Protein AF-A0A8H4SCW7-F1 (afdb_monomer)

Secondary structure (DSSP, 8-state):
----PPP-HHHHHTTS-S-EE-TTS-EEPPPTT--HHHHHHT--HHHHHHHTTHHHH----PPPPHHHHHHTT-EEEE-S-GGGTT-EETTEEEEPPPPGGGG-HHHHHHHSSPPGGGGS-TT--SPPHHHHHHHHHHHHHHHHHHH--SHHHHHHHHHTT-S-TTHHHHHHHHHTSTTTGGG-------HHHHHHHHHHHHHHHHHHHHHHHHHHHHTT-TTTTT-HHHHHHHHHHHHHHHHHHHHHHHHHHHHHHHHHHHHHHHHHHHHHHHHHHHHHHHGGGSS--

Foldseek 3Di:
DPDPDQPDQVVVLVLADQWDADPVRDTDRDDQLDCVSLCQQLDCPVVVVCVVVCVVVHFPAQDAAQVVCVVVQEDEAEDSHNNQDQPDDVNYHYHHAQRRLLLDVSSCVRQQDDDPVVVPPPPDPDDDPSPVSNVSSLVSLLSVCNHCVDPVSVVVCVVVNSYDPPCPVSSVVSCPPPLNVLRDDDDDDPPVVVVVVVVVVVVVVVVLVVVVVVLVVVCPDPPQVPDPVSVVVSVVVVVCSVVVVVVVVVVVVVVVVVVVVVSSVVSVVCVVVSVVVSVVVVPVPVPPD

Radius of gyration: 29.33 Å; Cα contacts (8 Å, |Δi|>4): 194; chains: 1; bounding box: 68×44×91 Å

pLDDT: mean 72.19, std 15.82, range [31.97, 95.81]

Mean predicted aligned error: 15.19 Å

Solvent-accessible surface area (backbone atoms only — not comparable to full-atom values): 17158 Å² total; per-residue (Å²): 138,80,86,84,67,80,80,57,64,68,63,56,56,73,44,49,67,84,55,45,69,52,97,84,70,44,81,42,66,73,53,94,90,57,56,64,62,58,50,62,57,64,34,42,72,77,44,60,76,44,53,86,54,44,65,80,81,41,78,98,64,72,55,73,30,48,62,56,38,48,73,70,55,28,47,83,38,82,37,88,47,50,65,40,44,76,44,67,60,94,52,31,31,28,40,45,50,56,59,64,41,81,72,36,70,68,46,42,63,70,64,35,44,71,61,78,72,72,70,70,58,88,81,66,92,66,78,54,68,30,48,54,52,35,51,49,53,52,54,56,52,45,47,49,56,36,27,42,71,49,72,67,20,46,52,52,34,51,76,68,58,35,49,51,92,81,40,65,68,50,50,53,59,55,56,69,38,80,86,52,66,79,66,76,75,87,88,80,81,66,72,66,59,57,65,65,52,50,57,56,54,54,51,53,53,52,52,52,53,52,54,53,53,55,50,61,58,59,72,70,40,80,90,57,71,84,39,70,71,54,50,57,50,51,52,54,49,53,52,45,65,56,51,47,58,52,51,50,52,53,50,51,50,50,52,50,50,50,52,49,51,51,53,47,51,53,48,51,51,46,52,54,51,50,52,46,58,49,51,66,66,59,57,76,63,71,80,80,119

Structure (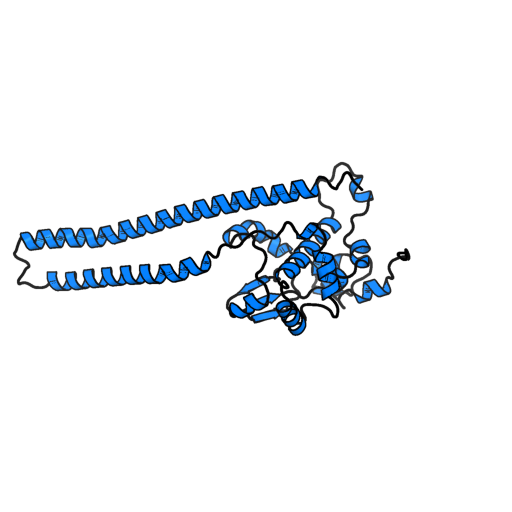mmCIF, N/CA/C/O backbone):
data_AF-A0A8H4SCW7-F1
#
_entry.id   AF-A0A8H4SCW7-F1
#
loop_
_atom_site.group_PDB
_atom_site.id
_atom_site.type_symbol
_atom_site.label_atom_id
_atom_site.label_alt_id
_atom_site.label_comp_id
_atom_site.label_asym_id
_atom_site.label_entity_id
_atom_site.label_seq_id
_atom_site.pdbx_PDB_ins_code
_atom_site.Cartn_x
_atom_site.Cartn_y
_atom_site.Cartn_z
_atom_site.occupancy
_atom_site.B_iso_or_equiv
_atom_site.auth_seq_id
_atom_site.auth_comp_id
_atom_site.auth_asym_id
_atom_site.auth_atom_id
_atom_site.pdbx_PDB_model_num
ATOM 1 N N . MET A 1 1 ? -24.391 17.946 25.329 1.00 31.97 1 MET A N 1
ATOM 2 C CA . MET A 1 1 ? -24.520 16.844 26.305 1.00 31.97 1 MET A CA 1
ATOM 3 C C . MET A 1 1 ? -24.059 15.564 25.634 1.00 31.97 1 MET A C 1
ATOM 5 O O . MET A 1 1 ? -24.761 15.059 24.772 1.00 31.97 1 MET A O 1
ATOM 9 N N . ILE A 1 2 ? -22.834 15.121 25.919 1.00 38.28 2 ILE A N 1
ATOM 10 C CA . ILE A 1 2 ? -22.319 13.833 25.441 1.00 38.28 2 ILE A CA 1
ATOM 11 C C . ILE A 1 2 ? -22.460 12.889 26.625 1.00 38.28 2 ILE A C 1
ATOM 13 O O . ILE A 1 2 ? -21.799 13.087 27.638 1.00 38.28 2 ILE A O 1
ATOM 17 N N . ASP A 1 3 ? -23.375 11.939 26.484 1.00 36.72 3 ASP A N 1
ATOM 18 C CA . ASP A 1 3 ? -23.670 10.891 27.451 1.00 36.72 3 ASP A CA 1
ATOM 19 C C . ASP A 1 3 ? -22.378 10.169 27.877 1.00 36.72 3 ASP A C 1
ATOM 21 O O . ASP A 1 3 ? -21.643 9.613 27.053 1.00 36.72 3 ASP A O 1
ATOM 25 N N . SER A 1 4 ? -22.060 10.274 29.166 1.00 41.25 4 SER A N 1
ATOM 26 C CA . SER A 1 4 ? -20.890 9.701 29.829 1.00 41.25 4 SER A CA 1
ATOM 27 C C . SER A 1 4 ? -21.285 8.452 30.617 1.00 41.25 4 SER A C 1
ATOM 29 O O . SER A 1 4 ? -20.926 8.313 31.784 1.00 41.25 4 SER A O 1
ATOM 31 N N . GLY A 1 5 ? -22.051 7.555 29.997 1.00 46.41 5 GLY A N 1
ATOM 32 C CA . GLY A 1 5 ? -22.206 6.184 30.473 1.00 46.41 5 GLY A CA 1
ATOM 33 C C . GLY A 1 5 ? -20.979 5.328 30.116 1.00 46.41 5 GLY A C 1
ATOM 34 O O . GLY A 1 5 ? -20.301 5.613 29.118 1.00 46.41 5 GLY A O 1
ATOM 35 N N . PRO A 1 6 ? -20.657 4.279 30.899 1.00 54.41 6 PRO A N 1
ATOM 36 C CA . PRO A 1 6 ? -19.666 3.289 30.488 1.00 54.41 6 PRO A CA 1
ATOM 37 C C . PRO A 1 6 ? -20.046 2.735 29.104 1.00 54.41 6 PRO A C 1
ATOM 39 O O . PRO A 1 6 ? -21.235 2.581 28.813 1.00 54.41 6 PRO A O 1
ATOM 42 N N . PRO A 1 7 ? -19.070 2.475 28.215 1.00 58.09 7 PRO A N 1
ATOM 43 C CA . PRO A 1 7 ? -19.371 1.982 26.879 1.00 58.09 7 PRO A CA 1
ATOM 44 C C . PRO A 1 7 ? -20.178 0.687 26.990 1.00 58.09 7 PRO A C 1
ATOM 46 O O 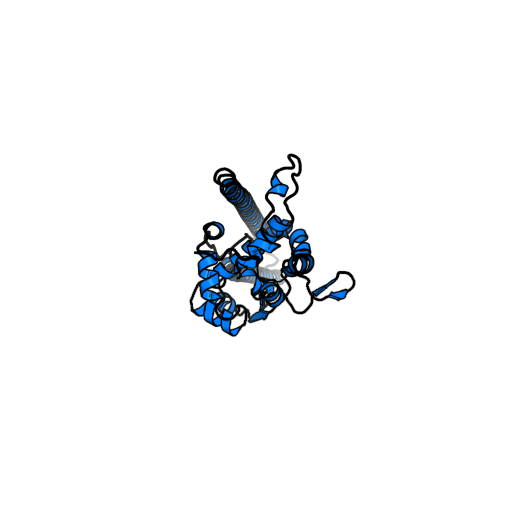. PRO A 1 7 ? -19.756 -0.245 27.670 1.00 58.09 7 PRO A O 1
ATOM 49 N N . ASP A 1 8 ? -21.339 0.632 26.333 1.00 71.88 8 ASP A N 1
ATOM 50 C CA . ASP A 1 8 ? -22.167 -0.571 26.327 1.00 71.88 8 ASP A CA 1
ATOM 51 C C . ASP A 1 8 ? -21.358 -1.742 25.744 1.00 71.88 8 ASP A C 1
ATOM 53 O O . ASP A 1 8 ? -21.075 -1.809 24.541 1.00 71.88 8 ASP A O 1
ATOM 57 N N . ASN A 1 9 ? -20.961 -2.668 26.617 1.00 75.19 9 ASN A N 1
ATOM 58 C CA . ASN A 1 9 ? -20.175 -3.844 26.264 1.00 75.19 9 ASN A CA 1
ATOM 59 C C . ASN A 1 9 ? -20.878 -4.688 25.194 1.00 75.19 9 ASN A C 1
ATOM 61 O O . ASN A 1 9 ? -20.208 -5.311 24.369 1.00 75.19 9 ASN A O 1
ATOM 65 N N . LYS A 1 10 ? -22.217 -4.677 25.151 1.00 78.75 10 LYS A N 1
ATOM 66 C CA . LYS A 1 10 ? -22.999 -5.366 24.119 1.00 78.75 10 LYS A CA 1
ATOM 67 C C . LYS A 1 10 ? -22.780 -4.726 22.748 1.00 78.75 10 LYS A C 1
ATOM 69 O O . LYS A 1 10 ? -22.531 -5.432 21.769 1.00 78.75 10 LYS A O 1
ATOM 74 N N . LYS A 1 11 ? -22.774 -3.390 22.691 1.00 81.06 11 LYS A N 1
ATOM 75 C CA . LYS A 1 11 ? -22.438 -2.631 21.482 1.00 81.06 11 LYS A CA 1
ATOM 76 C C . LYS A 1 11 ? -21.006 -2.909 21.026 1.00 81.06 11 LYS A C 1
ATOM 78 O O . LYS A 1 11 ? -20.808 -3.167 19.844 1.00 81.06 11 LYS A O 1
ATOM 83 N N . LEU A 1 12 ? -20.024 -2.931 21.931 1.00 80.44 12 LEU A N 1
ATOM 84 C CA . LEU A 1 12 ? -18.633 -3.248 21.573 1.00 80.44 12 LEU A CA 1
ATOM 85 C C . LEU A 1 12 ? -18.471 -4.674 21.020 1.00 80.44 12 LEU A C 1
ATOM 87 O O . LEU A 1 12 ? -17.805 -4.841 20.001 1.00 80.44 12 LEU A O 1
ATOM 91 N N . ARG A 1 13 ? -19.126 -5.680 21.620 1.00 80.19 13 ARG A N 1
ATOM 92 C CA . ARG A 1 13 ? -19.113 -7.067 21.108 1.00 80.19 13 ARG A CA 1
ATOM 93 C C . ARG A 1 13 ? -19.679 -7.169 19.697 1.00 80.19 13 ARG A C 1
ATOM 95 O O . ARG A 1 13 ? -19.113 -7.871 18.875 1.00 80.19 13 ARG A O 1
ATOM 102 N N . SER A 1 14 ? -20.748 -6.429 19.397 1.00 84.69 14 SER A N 1
ATOM 103 C CA . SER A 1 14 ? -21.382 -6.451 18.068 1.00 84.69 14 SER A CA 1
ATOM 104 C C . SER A 1 14 ? -20.511 -5.892 16.932 1.00 84.69 14 SER A C 1
ATOM 106 O O . SER A 1 14 ? -20.839 -6.070 15.760 1.00 84.69 14 SER A O 1
ATOM 108 N N . LEU A 1 15 ? -19.432 -5.177 17.268 1.00 85.12 15 LEU A N 1
ATOM 109 C CA . LEU A 1 15 ? -18.509 -4.592 16.295 1.00 85.12 15 LEU A CA 1
ATOM 110 C C . LEU A 1 15 ? -17.330 -5.510 15.965 1.00 85.12 15 LEU A C 1
ATOM 112 O O . LEU A 1 15 ? -16.670 -5.283 14.950 1.00 85.12 15 LEU A O 1
ATOM 116 N N . LEU A 1 16 ? -17.048 -6.486 16.829 1.00 85.38 16 LEU A N 1
ATOM 117 C CA . LEU A 1 16 ? -15.964 -7.444 16.661 1.00 85.38 16 LEU A CA 1
ATOM 118 C C . LEU A 1 16 ? -16.401 -8.578 15.715 1.00 85.38 16 LEU A C 1
ATOM 120 O O . LEU A 1 16 ? -17.601 -8.836 15.579 1.00 85.38 16 LEU A O 1
ATOM 124 N N . PRO A 1 17 ? -15.450 -9.239 15.032 1.00 85.81 17 PRO A N 1
ATOM 125 C CA . PRO A 1 17 ? -15.757 -10.405 14.211 1.00 85.81 17 PRO A CA 1
ATOM 126 C C . PRO A 1 17 ? -16.333 -11.549 15.058 1.00 85.81 17 PRO A C 1
ATOM 128 O O . PRO A 1 17 ? -16.184 -11.578 16.277 1.00 85.81 17 PRO A O 1
ATOM 131 N N . ALA A 1 18 ? -16.976 -12.522 14.408 1.00 86.19 18 ALA A N 1
ATOM 132 C CA . ALA A 1 18 ? -17.576 -13.663 15.105 1.00 86.19 18 ALA A CA 1
ATOM 133 C C . ALA A 1 18 ? -16.534 -14.513 15.859 1.00 86.19 18 ALA A C 1
ATOM 135 O O . ALA A 1 18 ? -16.792 -14.979 16.967 1.00 86.19 18 ALA A O 1
ATOM 136 N N . CYS A 1 19 ? -15.357 -14.705 15.263 1.00 86.25 19 CYS A N 1
ATOM 137 C CA . CYS A 1 19 ? -14.224 -15.403 15.860 1.00 86.25 19 CYS A CA 1
ATOM 138 C C . CYS A 1 19 ? -12.916 -14.948 15.204 1.00 86.25 19 CYS A C 1
ATOM 140 O O . CYS A 1 19 ? -12.923 -14.355 14.123 1.00 86.25 19 CYS A O 1
ATOM 142 N N . TYR A 1 20 ? -11.799 -15.251 15.855 1.00 83.19 20 TYR A N 1
ATOM 143 C CA . TYR A 1 20 ? -10.461 -15.127 15.289 1.00 83.19 20 TYR A CA 1
ATOM 144 C C . TYR A 1 20 ? -9.679 -16.418 15.544 1.00 83.19 20 TYR A C 1
ATOM 146 O O . TYR A 1 20 ? -9.994 -17.172 16.466 1.00 83.19 20 TYR A O 1
ATOM 154 N N . ARG A 1 21 ? -8.676 -16.683 14.702 1.00 83.62 21 ARG A N 1
ATOM 155 C CA . ARG A 1 21 ? -7.755 -17.810 14.899 1.00 83.62 21 ARG A CA 1
ATOM 156 C C . ARG A 1 21 ? -6.646 -17.414 15.863 1.00 83.62 21 ARG A C 1
ATOM 158 O O . ARG A 1 21 ? -6.095 -16.324 15.715 1.00 83.62 21 ARG A O 1
ATOM 165 N N . THR A 1 22 ? -6.275 -18.275 16.799 1.00 83.00 22 THR A N 1
ATOM 166 C CA . THR A 1 22 ? -5.081 -18.094 17.641 1.00 83.00 22 THR A CA 1
ATOM 167 C C . THR A 1 22 ? -3.815 -18.498 16.873 1.00 83.00 22 THR A C 1
ATOM 169 O O . THR A 1 22 ? -3.874 -18.788 15.679 1.00 83.00 22 THR A O 1
ATOM 172 N N . GLU A 1 23 ? -2.650 -18.452 17.519 1.00 79.69 23 GLU A N 1
ATOM 173 C CA . GLU A 1 23 ? -1.393 -18.971 16.947 1.00 79.69 23 GLU A CA 1
ATOM 174 C C . GLU A 1 23 ? -1.334 -20.507 16.945 1.00 79.69 23 GLU A C 1
ATOM 176 O O . GLU A 1 23 ? -0.519 -21.091 16.241 1.00 79.69 23 GLU A O 1
ATOM 181 N N . LEU A 1 24 ? -2.218 -21.156 17.709 1.00 85.12 24 LEU A N 1
ATOM 182 C CA . LEU A 1 24 ? -2.387 -22.611 17.755 1.00 85.12 24 LEU A CA 1
ATOM 183 C C . LEU A 1 24 ? -3.481 -23.095 16.782 1.00 85.12 24 LEU A C 1
ATOM 185 O O . LEU A 1 24 ? -3.916 -24.235 16.870 1.00 85.12 24 LEU A O 1
ATOM 189 N N . ASP A 1 25 ? -3.942 -22.221 15.877 1.00 81.56 25 ASP A N 1
ATOM 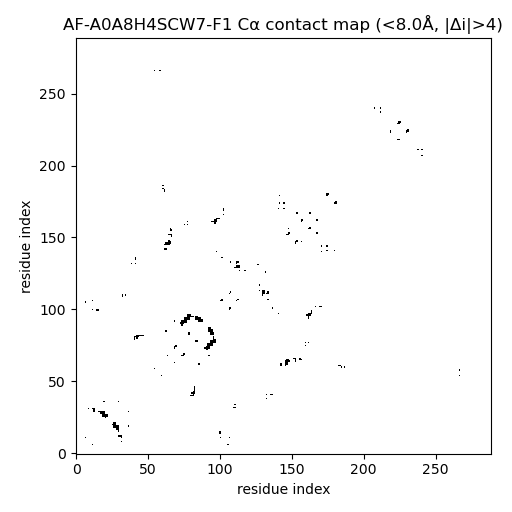190 C CA . ASP A 1 25 ? -5.063 -22.443 14.949 1.00 81.56 25 ASP A CA 1
ATOM 191 C C . ASP A 1 25 ? -6.439 -22.695 15.607 1.00 81.56 25 ASP A C 1
ATOM 193 O O . ASP A 1 25 ? -7.412 -23.021 14.919 1.00 81.56 25 ASP A O 1
ATOM 197 N N . ASP A 1 26 ? -6.579 -22.429 16.910 1.00 85.31 26 ASP A N 1
ATOM 198 C CA . ASP A 1 26 ? -7.868 -22.501 17.606 1.00 85.31 26 ASP A CA 1
ATOM 199 C C . ASP A 1 26 ? -8.789 -21.334 17.223 1.00 85.31 26 ASP A C 1
ATOM 201 O O . ASP A 1 26 ? -8.345 -20.194 17.064 1.00 85.31 26 ASP A O 1
ATOM 205 N N . LEU A 1 27 ? -10.096 -21.591 17.131 1.00 87.31 27 LEU A N 1
ATOM 206 C CA . LEU A 1 27 ? -11.115 -20.563 16.902 1.00 87.31 27 LEU A CA 1
ATOM 207 C C . LEU A 1 27 ? -11.677 -20.063 18.232 1.00 87.31 27 LEU A C 1
ATOM 209 O O . LEU A 1 27 ? -12.360 -20.801 18.940 1.00 87.31 27 LEU A O 1
ATOM 213 N N . VAL A 1 28 ? -11.433 -18.791 18.546 1.00 86.94 28 VAL A N 1
ATOM 214 C CA . VAL A 1 28 ? -11.848 -18.184 19.818 1.00 86.94 28 VAL A CA 1
ATOM 215 C C . VAL A 1 28 ? -12.794 -17.004 19.557 1.00 86.94 28 VAL A C 1
ATOM 217 O O . VAL A 1 28 ? -12.523 -16.177 18.676 1.00 86.94 28 VAL A O 1
ATOM 220 N N . PRO A 1 29 ? -13.929 -16.899 20.280 1.00 86.00 29 PRO A N 1
ATOM 221 C CA . PRO A 1 29 ? -14.781 -15.719 20.215 1.00 86.00 29 PRO A CA 1
ATOM 222 C C . PRO A 1 29 ? -14.100 -14.539 20.926 1.00 86.00 29 PRO A C 1
ATOM 224 O O . PRO A 1 29 ? -13.560 -14.708 22.022 1.00 86.00 29 PRO A O 1
ATOM 227 N N . PRO A 1 30 ? -14.134 -13.326 20.357 1.00 84.38 30 PRO A N 1
ATOM 228 C CA . PRO A 1 30 ? -13.489 -12.185 20.984 1.00 84.38 30 PRO A CA 1
ATOM 229 C C . PRO A 1 30 ? -14.205 -11.776 22.276 1.00 84.38 30 PRO A C 1
ATOM 231 O O . PRO A 1 30 ? -15.433 -11.648 22.329 1.00 84.38 30 PRO A O 1
ATOM 234 N N . SER A 1 31 ? -13.420 -11.529 23.323 1.00 80.56 31 SER A N 1
ATOM 235 C CA . SER A 1 31 ? -13.916 -11.046 24.611 1.00 80.56 31 SER A CA 1
ATOM 236 C C . SER A 1 31 ? -13.693 -9.536 24.756 1.00 80.56 31 SER A C 1
ATOM 238 O O . SER A 1 31 ? -12.778 -8.955 24.175 1.00 80.56 31 SER A O 1
ATOM 240 N N . VAL A 1 32 ? -14.569 -8.857 25.505 1.00 76.62 32 VAL A N 1
ATOM 241 C CA . VAL A 1 32 ? -14.434 -7.407 25.724 1.00 76.62 32 VAL A CA 1
ATOM 242 C C . VAL A 1 32 ? -13.307 -7.163 26.714 1.00 76.62 32 VAL A C 1
ATOM 244 O O . VAL A 1 32 ? -13.367 -7.672 27.828 1.00 76.62 32 VAL A O 1
ATOM 247 N N . GLY A 1 33 ? -12.323 -6.361 26.313 1.00 72.44 33 GLY A N 1
ATOM 248 C CA . GLY A 1 33 ? -11.113 -6.100 27.097 1.00 72.44 33 GLY A CA 1
ATOM 249 C C . GLY A 1 33 ? -9.904 -6.926 26.656 1.00 72.44 33 GLY A C 1
ATOM 250 O O . GLY A 1 33 ? -8.783 -6.573 27.009 1.00 72.44 33 GLY A O 1
ATOM 251 N N . ASP A 1 34 ? -10.104 -7.951 25.825 1.00 81.75 34 ASP A N 1
ATOM 252 C CA . ASP A 1 34 ? -9.011 -8.639 25.148 1.00 81.75 34 ASP A CA 1
ATOM 253 C C . ASP A 1 34 ? -8.658 -7.913 23.843 1.00 81.75 34 ASP A C 1
ATOM 255 O O . ASP A 1 34 ? -9.497 -7.696 22.965 1.00 81.75 34 ASP A O 1
ATOM 259 N N . ILE A 1 35 ? -7.396 -7.503 23.729 1.00 82.25 35 ILE A N 1
ATOM 260 C CA . ILE A 1 35 ? -6.880 -6.771 22.575 1.00 82.25 35 ILE A CA 1
ATOM 261 C C . ILE A 1 35 ? -6.310 -7.702 21.498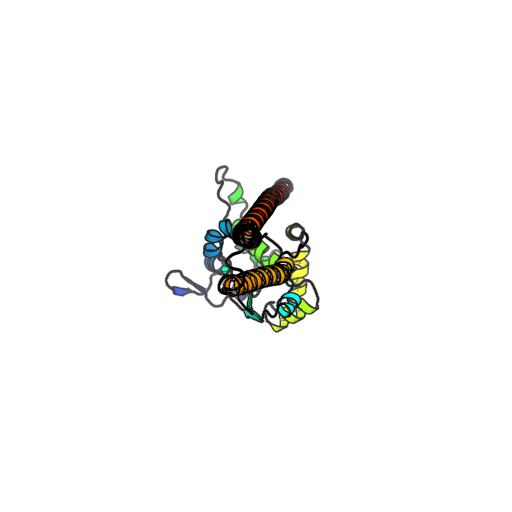 1.00 82.25 35 ILE A C 1
ATOM 263 O O . ILE A 1 35 ? -6.065 -7.237 20.389 1.00 82.25 35 ILE A O 1
ATOM 267 N N . THR A 1 36 ? -6.137 -9.002 21.772 1.00 85.81 36 THR A N 1
ATOM 268 C CA . THR A 1 36 ? -5.484 -9.954 20.852 1.00 85.81 36 THR A CA 1
ATOM 269 C C . THR A 1 36 ? -6.195 -10.048 19.503 1.00 85.81 36 THR A C 1
ATOM 271 O O . THR A 1 36 ? -5.551 -10.012 18.455 1.00 85.81 36 THR A O 1
ATOM 274 N N . CYS A 1 37 ? -7.532 -10.065 19.505 1.00 86.00 37 CYS A N 1
ATOM 275 C CA . CYS A 1 37 ? -8.330 -10.017 18.281 1.00 86.00 37 CYS A CA 1
ATOM 276 C C . CYS A 1 37 ? -8.033 -8.750 17.460 1.00 86.00 37 CYS A C 1
ATOM 278 O O . CYS A 1 37 ? -7.892 -8.823 16.243 1.00 86.00 37 CYS A O 1
ATOM 280 N N . VAL A 1 38 ? -7.909 -7.593 18.118 1.00 87.38 38 VAL A N 1
ATOM 281 C CA . VAL A 1 38 ? -7.629 -6.301 17.469 1.00 87.38 38 VAL A CA 1
ATOM 282 C C . VAL A 1 38 ? -6.187 -6.240 16.964 1.00 87.38 38 VAL A C 1
ATOM 284 O O . VAL A 1 38 ? -5.931 -5.704 15.886 1.00 87.38 38 VAL A O 1
ATOM 287 N N . GLU A 1 39 ? -5.247 -6.800 17.726 1.00 87.25 39 GLU A N 1
ATOM 288 C CA . GLU A 1 39 ? -3.842 -6.920 17.341 1.00 87.25 39 GLU A CA 1
ATOM 289 C C . GLU A 1 39 ? -3.686 -7.748 16.070 1.00 87.25 39 GLU A C 1
ATOM 291 O O . GLU A 1 39 ? -3.009 -7.298 15.144 1.00 87.25 39 GLU A O 1
ATOM 296 N N . LYS A 1 40 ? -4.355 -8.905 16.008 1.00 87.00 40 LYS A N 1
ATOM 297 C CA . LYS A 1 40 ? -4.328 -9.801 14.850 1.00 87.00 40 LYS A CA 1
ATOM 298 C C . LYS A 1 40 ? -5.001 -9.182 13.626 1.00 87.00 40 LYS A C 1
ATOM 300 O O . LYS A 1 40 ? -4.473 -9.256 12.521 1.00 87.00 40 LYS A O 1
ATOM 305 N N . GLU A 1 41 ? -6.131 -8.513 13.828 1.00 88.88 41 GLU A N 1
ATOM 306 C CA . GLU A 1 41 ? -6.904 -7.862 12.765 1.00 88.88 41 GLU A CA 1
ATOM 307 C C . GLU A 1 41 ? -6.150 -6.694 12.107 1.00 88.88 41 GLU A C 1
ATOM 309 O O . GLU A 1 41 ? -6.257 -6.456 10.901 1.00 88.88 41 GLU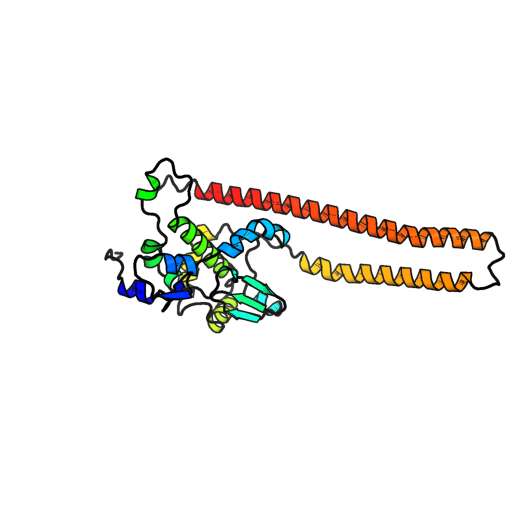 A O 1
ATOM 314 N N . LEU A 1 42 ? -5.355 -5.965 12.894 1.00 87.75 42 LEU A N 1
ATOM 315 C CA . LEU A 1 42 ? -4.487 -4.895 12.408 1.00 87.75 42 LEU A CA 1
ATOM 316 C C . LEU A 1 42 ? -3.056 -5.381 12.150 1.00 87.75 42 LEU A C 1
ATOM 318 O O . LEU A 1 42 ? -2.154 -4.540 12.065 1.00 87.75 42 LEU A O 1
ATOM 322 N N . ASP A 1 43 ? -2.820 -6.696 12.028 1.00 84.75 43 ASP A N 1
ATOM 323 C CA . ASP A 1 43 ? -1.457 -7.209 12.021 1.00 84.75 43 ASP A CA 1
ATOM 324 C C . ASP A 1 43 ? -0.642 -6.881 10.743 1.00 84.75 43 ASP A C 1
ATOM 326 O O . ASP A 1 43 ? -1.140 -6.927 9.625 1.00 84.75 43 ASP A O 1
ATOM 330 N N . LEU A 1 44 ? 0.636 -6.531 10.912 1.00 79.19 44 LEU A N 1
ATOM 331 C CA . LEU A 1 44 ? 1.589 -6.050 9.907 1.00 79.19 44 LEU A CA 1
ATOM 332 C C . LEU A 1 44 ? 2.970 -6.689 10.094 1.00 79.19 44 LEU A C 1
ATOM 334 O O . LEU A 1 44 ? 3.914 -6.223 9.460 1.00 79.19 44 LEU A O 1
ATOM 338 N N . GLN A 1 45 ? 3.132 -7.718 10.937 1.00 74.25 45 GLN A N 1
ATOM 339 C CA . GLN A 1 45 ? 4.455 -8.291 11.228 1.00 74.25 45 GLN A CA 1
ATOM 340 C C . GLN A 1 45 ? 5.225 -8.646 9.950 1.00 74.25 45 GLN A C 1
ATOM 342 O O . GLN A 1 45 ? 6.375 -8.249 9.765 1.00 74.25 45 GLN A O 1
ATOM 347 N N . ARG A 1 46 ? 4.561 -9.301 8.992 1.00 69.81 46 ARG A N 1
ATOM 348 C CA . ARG A 1 46 ? 5.173 -9.649 7.699 1.00 69.81 46 ARG A CA 1
ATOM 349 C C . ARG A 1 46 ? 5.599 -8.422 6.899 1.00 69.81 46 ARG A C 1
ATOM 351 O O . ARG A 1 46 ? 6.675 -8.421 6.307 1.00 69.81 46 ARG A O 1
ATOM 358 N N . LEU A 1 47 ? 4.784 -7.367 6.909 1.00 68.69 47 LEU A N 1
ATOM 359 C CA . LEU A 1 47 ? 5.097 -6.128 6.205 1.00 68.69 47 LEU A CA 1
ATOM 360 C C . LEU A 1 47 ? 6.246 -5.375 6.881 1.00 68.69 47 LEU A C 1
ATOM 362 O O . LEU A 1 47 ? 7.080 -4.816 6.178 1.00 68.69 47 LEU A O 1
ATOM 366 N N . SER A 1 48 ? 6.344 -5.384 8.215 1.00 68.69 48 SER A N 1
ATOM 367 C CA . SER A 1 48 ? 7.402 -4.659 8.928 1.00 68.69 48 SER A CA 1
ATOM 368 C C . SER A 1 48 ? 8.803 -5.180 8.612 1.00 68.69 48 SER A C 1
ATOM 370 O O . SER A 1 48 ? 9.728 -4.380 8.536 1.00 68.69 48 SER A O 1
ATOM 372 N N . HIS A 1 49 ? 8.957 -6.481 8.341 1.00 70.94 49 HIS A N 1
ATOM 373 C CA . HIS A 1 49 ? 10.247 -7.056 7.936 1.00 70.94 49 HIS A CA 1
ATOM 374 C C . HIS A 1 49 ? 10.703 -6.589 6.546 1.00 70.94 49 HIS A C 1
ATOM 376 O O . HIS A 1 49 ? 11.899 -6.500 6.280 1.00 70.94 49 HIS A O 1
ATOM 382 N N . ILE A 1 50 ? 9.754 -6.280 5.658 1.00 68.38 50 ILE A N 1
ATOM 383 C CA . ILE A 1 50 ? 10.027 -5.864 4.274 1.00 68.38 50 ILE A CA 1
ATOM 384 C C . ILE A 1 50 ? 9.968 -4.334 4.142 1.00 68.38 50 ILE A C 1
ATOM 386 O O . ILE A 1 50 ? 10.467 -3.771 3.173 1.00 68.38 50 ILE A O 1
ATOM 390 N N . PHE A 1 51 ? 9.400 -3.628 5.122 1.00 66.19 51 PHE A N 1
ATOM 391 C CA . PHE A 1 51 ? 9.190 -2.182 5.070 1.00 66.19 51 PHE A CA 1
ATOM 392 C C . PHE A 1 51 ? 10.487 -1.398 4.822 1.00 66.19 51 PHE A C 1
ATOM 394 O O . PHE A 1 51 ? 10.491 -0.430 4.060 1.00 66.19 51 PHE A O 1
ATOM 401 N N . ASP A 1 52 ? 11.606 -1.858 5.384 1.00 62.94 52 ASP A N 1
ATOM 402 C CA . ASP A 1 52 ? 12.919 -1.247 5.160 1.00 62.94 52 ASP A CA 1
ATOM 403 C C . ASP A 1 52 ? 13.526 -1.534 3.785 1.00 62.94 52 ASP A C 1
ATOM 405 O O . ASP A 1 52 ? 14.474 -0.857 3.400 1.00 62.94 52 ASP A O 1
ATOM 409 N N . TRP A 1 53 ? 12.947 -2.457 3.019 1.00 63.03 53 TRP A N 1
ATOM 410 C CA . TRP A 1 53 ? 13.290 -2.753 1.626 1.00 63.03 53 TRP A CA 1
ATOM 411 C C . TRP A 1 53 ? 12.295 -2.147 0.632 1.00 63.03 53 TRP A C 1
ATOM 413 O O . TRP A 1 53 ? 12.608 -2.005 -0.547 1.00 63.03 53 TRP A O 1
ATOM 423 N N . LEU A 1 54 ? 11.111 -1.724 1.091 1.00 63.16 54 LEU A N 1
ATOM 424 C CA . LEU A 1 54 ? 10.046 -1.199 0.228 1.00 63.16 54 LEU A CA 1
ATOM 425 C C . LEU A 1 54 ? 10.451 0.065 -0.544 1.00 63.16 54 LEU A C 1
ATOM 427 O O . LEU A 1 54 ? 9.880 0.343 -1.594 1.00 63.16 54 LEU A O 1
ATOM 431 N N . TRP A 1 55 ? 11.448 0.815 -0.064 1.00 60.78 55 TRP A N 1
ATOM 432 C CA . TRP A 1 55 ? 11.976 1.977 -0.788 1.00 60.78 55 TRP A CA 1
ATOM 433 C C . TRP A 1 55 ? 12.612 1.600 -2.133 1.00 60.78 55 TRP A C 1
ATOM 435 O O . TRP A 1 55 ? 12.644 2.441 -3.028 1.00 60.78 55 TRP A O 1
ATOM 445 N N . VAL A 1 56 ? 13.076 0.352 -2.291 1.00 59.78 56 VAL A N 1
ATOM 446 C CA . VAL A 1 56 ? 13.578 -0.182 -3.568 1.00 59.78 56 VAL A CA 1
ATOM 447 C C . VAL A 1 56 ? 12.428 -0.353 -4.562 1.00 59.78 56 VAL A C 1
ATOM 449 O O . VAL A 1 56 ? 12.595 -0.118 -5.754 1.00 59.78 56 VAL A O 1
ATOM 452 N N . ALA A 1 57 ? 11.238 -0.712 -4.072 1.00 58.03 57 ALA A N 1
ATOM 453 C CA . ALA A 1 57 ? 10.046 -0.905 -4.894 1.00 58.03 57 ALA A CA 1
ATOM 454 C C . ALA A 1 57 ? 9.372 0.418 -5.309 1.00 58.03 57 ALA A C 1
ATOM 456 O O . ALA A 1 57 ? 8.545 0.426 -6.221 1.00 58.03 57 ALA A O 1
ATOM 457 N N . GLY A 1 58 ? 9.712 1.540 -4.664 1.00 57.41 58 GLY A N 1
ATOM 458 C CA . GLY A 1 58 ? 9.246 2.862 -5.066 1.00 57.41 58 GLY A CA 1
ATOM 459 C C . GLY A 1 58 ? 9.168 3.878 -3.930 1.00 57.41 58 GLY A C 1
ATOM 460 O O . GLY A 1 58 ? 9.401 3.594 -2.755 1.00 57.41 58 GLY A O 1
ATOM 461 N N . ARG A 1 59 ? 8.810 5.114 -4.293 1.00 58.06 59 ARG A N 1
ATOM 462 C CA . ARG A 1 59 ? 8.585 6.188 -3.319 1.00 58.06 59 ARG A CA 1
ATOM 463 C C . ARG A 1 59 ? 7.274 5.948 -2.559 1.00 58.06 59 ARG A C 1
ATOM 465 O O . ARG A 1 59 ? 6.292 5.540 -3.179 1.00 58.06 59 ARG A O 1
ATOM 472 N N . PRO A 1 60 ? 7.209 6.263 -1.252 1.00 59.97 60 PRO A N 1
ATOM 473 C CA . PRO A 1 60 ? 5.970 6.185 -0.486 1.00 59.97 60 PRO A CA 1
ATOM 474 C C . PRO A 1 60 ? 4.999 7.268 -0.972 1.00 59.97 60 PRO A C 1
ATOM 476 O O . PRO A 1 60 ? 5.077 8.426 -0.561 1.00 59.97 60 PRO A O 1
ATOM 479 N N . MET A 1 61 ? 4.112 6.883 -1.884 1.00 65.19 61 MET A N 1
ATOM 480 C CA . MET A 1 61 ? 3.051 7.720 -2.434 1.00 65.19 61 MET A CA 1
ATOM 481 C C . MET A 1 61 ? 1.698 7.275 -1.871 1.00 65.19 61 MET A C 1
ATOM 483 O O . MET A 1 61 ? 1.513 6.082 -1.611 1.00 65.19 61 MET A O 1
ATOM 487 N N . PRO A 1 62 ? 0.743 8.201 -1.672 1.00 74.06 62 PRO A N 1
ATOM 488 C CA . PRO A 1 62 ? -0.628 7.805 -1.384 1.00 74.06 62 PRO A CA 1
ATOM 489 C C . PRO A 1 62 ? -1.160 6.913 -2.521 1.00 74.06 62 PRO A C 1
ATOM 491 O O . PRO A 1 62 ? -0.778 7.105 -3.681 1.00 74.06 62 PRO A O 1
ATOM 494 N N . PRO A 1 63 ? -2.018 5.925 -2.217 1.00 83.00 63 PRO A N 1
ATOM 495 C CA . PRO A 1 63 ? -2.560 5.040 -3.238 1.00 83.00 63 PRO A CA 1
ATOM 496 C C . PRO A 1 63 ? -3.395 5.823 -4.257 1.00 83.00 63 PRO A C 1
ATOM 498 O O . PRO A 1 63 ? -4.017 6.833 -3.927 1.00 83.00 63 PRO A O 1
ATOM 501 N N . ARG A 1 64 ? -3.407 5.346 -5.507 1.00 86.25 64 ARG A N 1
ATOM 502 C CA . ARG A 1 64 ? -4.251 5.928 -6.561 1.00 86.25 64 ARG A CA 1
ATOM 503 C C . ARG A 1 64 ? -5.733 5.647 -6.262 1.00 86.25 64 ARG A C 1
ATOM 505 O O . ARG A 1 64 ? -6.009 4.527 -5.819 1.00 86.25 64 ARG A O 1
ATOM 512 N N . PRO A 1 65 ? -6.651 6.590 -6.552 1.00 92.25 65 PRO A N 1
ATOM 513 C CA . PRO A 1 65 ? -8.091 6.414 -6.351 1.00 92.25 65 PRO A CA 1
ATOM 514 C C . PRO A 1 65 ? -8.667 5.174 -7.047 1.00 92.25 65 PRO A C 1
ATOM 516 O O . PRO A 1 65 ? -8.095 4.687 -8.024 1.00 92.25 65 PRO A O 1
ATOM 519 N N . LEU A 1 66 ? -9.809 4.675 -6.568 1.00 93.38 66 LEU A N 1
ATOM 520 C CA . LEU A 1 66 ? -10.404 3.410 -7.021 1.00 93.38 66 LEU A CA 1
ATOM 521 C C . LEU A 1 66 ? -10.762 3.396 -8.510 1.00 93.38 66 LEU A C 1
ATOM 523 O O . LEU A 1 66 ? -10.408 2.446 -9.205 1.00 93.38 66 LEU A O 1
ATOM 527 N N . HIS A 1 67 ? -11.393 4.449 -9.024 1.00 93.25 67 HIS A N 1
ATOM 528 C CA . HIS A 1 67 ? -11.719 4.573 -10.444 1.00 93.25 67 HIS A CA 1
ATOM 529 C C . HIS A 1 67 ? -10.456 4.482 -11.308 1.00 93.25 67 HIS A C 1
ATOM 531 O O . HIS A 1 67 ? -10.457 3.847 -12.359 1.00 93.25 67 HIS A O 1
ATOM 537 N N . TYR A 1 68 ? -9.346 5.054 -10.835 1.00 91.00 68 TYR A N 1
ATOM 538 C CA . TYR A 1 68 ? -8.076 5.002 -11.542 1.00 91.00 68 TYR A CA 1
ATOM 539 C C . TYR A 1 68 ? -7.462 3.597 -11.504 1.00 91.00 68 TYR A C 1
ATOM 541 O O . TYR A 1 68 ? -6.840 3.178 -12.476 1.00 91.00 68 TYR A O 1
ATOM 549 N N . GLN A 1 69 ? -7.646 2.826 -10.425 1.00 91.00 69 GLN A N 1
ATOM 550 C CA . GLN A 1 69 ? -7.227 1.416 -10.408 1.00 91.00 69 GLN A CA 1
ATOM 551 C C . GLN A 1 69 ? -7.956 0.609 -11.493 1.00 91.00 69 GLN A C 1
ATOM 553 O O . GLN A 1 69 ? -7.318 -0.186 -12.180 1.00 91.00 69 GLN A O 1
ATOM 558 N N . LEU A 1 70 ? -9.251 0.870 -11.705 1.00 90.12 70 LEU A N 1
ATOM 559 C CA . LEU A 1 70 ? -10.026 0.238 -12.777 1.00 90.12 70 LEU A CA 1
ATOM 560 C C . LEU A 1 70 ? -9.527 0.664 -14.168 1.00 90.12 70 LEU A C 1
ATOM 562 O O . LEU A 1 70 ? -9.384 -0.185 -15.041 1.00 90.12 70 LEU A O 1
ATOM 566 N N . LEU A 1 71 ? -9.170 1.943 -14.359 1.00 91.88 71 LEU A N 1
ATOM 567 C CA . LEU A 1 71 ? -8.542 2.429 -15.601 1.00 91.88 71 LEU A CA 1
ATOM 568 C C . LEU A 1 71 ? -7.191 1.756 -15.892 1.00 91.88 71 LEU A C 1
ATOM 570 O O . LEU A 1 71 ? -6.844 1.546 -17.049 1.00 91.88 71 LEU A O 1
ATOM 574 N N . LEU A 1 72 ? -6.437 1.377 -14.854 1.00 87.38 72 LEU A N 1
ATOM 575 C CA . LEU A 1 72 ? -5.210 0.577 -14.980 1.00 87.38 72 LEU A CA 1
ATOM 576 C C . LEU A 1 72 ? -5.478 -0.914 -15.243 1.00 87.38 72 LEU A C 1
ATOM 578 O O . LEU A 1 72 ? -4.552 -1.720 -15.135 1.00 87.38 72 LEU A O 1
ATOM 582 N N . ASN A 1 73 ? -6.725 -1.286 -15.539 1.00 90.19 73 ASN A N 1
ATOM 583 C CA . ASN A 1 73 ? -7.172 -2.660 -15.721 1.00 90.19 73 ASN A CA 1
ATOM 584 C C . ASN A 1 73 ? -6.859 -3.550 -14.503 1.00 90.19 73 ASN A C 1
ATOM 586 O O . ASN A 1 73 ? -6.419 -4.691 -14.645 1.00 90.19 73 ASN A O 1
ATOM 590 N N . ARG A 1 74 ? -7.015 -3.002 -13.287 1.00 91.50 74 ARG A N 1
ATOM 591 C CA . ARG A 1 74 ? -6.865 -3.753 -12.033 1.00 91.50 74 ARG A CA 1
ATOM 592 C C . ARG A 1 74 ? -8.226 -4.033 -11.425 1.00 91.50 74 ARG A C 1
ATOM 594 O O . ARG A 1 74 ? -8.913 -3.121 -10.973 1.00 91.50 74 ARG A O 1
ATOM 601 N N . GLU A 1 75 ? -8.569 -5.306 -11.340 1.00 93.62 75 GLU A N 1
ATOM 602 C CA . GLU A 1 75 ? -9.742 -5.767 -10.617 1.00 93.62 75 GLU A CA 1
ATOM 603 C C . GLU A 1 75 ? -9.530 -5.670 -9.098 1.00 93.62 75 GLU A C 1
ATOM 605 O O . GLU A 1 75 ? -8.452 -5.963 -8.575 1.00 93.62 75 GLU A O 1
ATOM 610 N N . ILE A 1 76 ? -10.566 -5.249 -8.376 1.00 95.12 76 ILE A N 1
ATOM 611 C CA . ILE A 1 76 ? -10.535 -5.104 -6.920 1.00 95.12 76 ILE A CA 1
ATOM 612 C C . ILE A 1 76 ? -10.940 -6.428 -6.264 1.00 95.12 76 ILE A C 1
ATOM 614 O O . ILE A 1 76 ? -12.088 -6.850 -6.389 1.00 95.12 76 ILE A O 1
ATOM 618 N N . PHE A 1 77 ? -10.019 -7.028 -5.510 1.00 94.81 77 PHE A N 1
ATOM 619 C CA . PHE A 1 77 ? -10.240 -8.236 -4.714 1.00 94.81 77 PHE A CA 1
ATOM 620 C C . PHE A 1 77 ? -10.271 -7.919 -3.220 1.00 94.81 77 PHE A C 1
ATOM 622 O O . PHE A 1 77 ? -9.389 -7.238 -2.696 1.00 94.81 77 PHE A O 1
ATOM 629 N N . VAL A 1 78 ? -11.264 -8.460 -2.519 1.00 95.06 78 VAL A N 1
ATOM 630 C CA . VAL A 1 78 ? -11.403 -8.312 -1.066 1.00 95.06 78 VAL A CA 1
ATOM 631 C C . VAL A 1 78 ? -10.437 -9.256 -0.341 1.00 95.06 78 VAL A C 1
ATOM 633 O O . VAL A 1 78 ? -10.318 -10.427 -0.695 1.00 95.06 78 VAL A O 1
ATOM 636 N N . THR A 1 79 ? -9.744 -8.755 0.683 1.00 92.75 79 THR A N 1
ATOM 637 C CA . THR A 1 79 ? -8.884 -9.555 1.576 1.00 92.75 79 THR A CA 1
ATOM 638 C C . THR A 1 79 ? -9.123 -9.166 3.027 1.00 92.75 79 THR A C 1
ATOM 640 O O . THR A 1 79 ? -9.249 -7.992 3.322 1.00 92.75 79 THR A O 1
ATOM 643 N N . GLU A 1 80 ? -9.137 -10.102 3.971 1.00 90.94 80 GLU A N 1
ATOM 644 C CA . GLU A 1 80 ? -9.200 -9.735 5.396 1.00 90.94 80 GLU A CA 1
ATOM 645 C C . GLU A 1 80 ? -7.819 -9.508 6.017 1.00 90.94 80 GLU A C 1
ATOM 647 O O . GLU A 1 80 ? -7.701 -9.090 7.167 1.00 90.94 80 GLU A O 1
ATOM 652 N N . ARG A 1 81 ? -6.741 -9.728 5.263 1.00 89.19 81 ARG A N 1
ATOM 653 C CA . ARG A 1 81 ? -5.388 -9.549 5.783 1.00 89.19 81 ARG A CA 1
ATOM 654 C C . ARG A 1 81 ? -4.902 -8.116 5.615 1.00 89.19 81 ARG A C 1
ATOM 656 O O . ARG A 1 81 ? -4.919 -7.572 4.510 1.00 89.19 81 ARG A O 1
ATOM 663 N N . MET A 1 82 ? -4.401 -7.518 6.695 1.00 88.25 82 MET A N 1
ATOM 664 C CA . MET A 1 82 ? -3.916 -6.136 6.662 1.00 88.25 82 MET A CA 1
ATOM 665 C C . MET A 1 82 ? -2.590 -5.994 5.895 1.00 88.25 82 MET A C 1
ATOM 667 O O . MET A 1 82 ? -2.408 -5.017 5.175 1.00 88.25 82 MET A O 1
ATOM 671 N N . ASP A 1 83 ? -1.721 -7.010 5.927 1.00 85.56 83 ASP A N 1
ATOM 672 C CA . ASP A 1 83 ? -0.475 -7.058 5.142 1.00 85.56 83 ASP A CA 1
ATOM 673 C C . ASP A 1 83 ? -0.690 -7.164 3.618 1.00 85.56 83 ASP A C 1
ATOM 675 O O . ASP A 1 83 ? 0.240 -6.918 2.853 1.00 85.56 83 ASP A O 1
ATOM 679 N N . MET A 1 84 ? -1.907 -7.494 3.170 1.00 87.75 84 MET A N 1
ATOM 680 C CA . MET A 1 84 ? -2.281 -7.533 1.751 1.00 87.75 84 MET A CA 1
ATOM 681 C C . MET A 1 84 ? -3.017 -6.279 1.272 1.00 87.75 84 MET A C 1
ATOM 683 O O . MET A 1 84 ? -3.245 -6.133 0.072 1.00 87.75 84 MET A O 1
ATOM 687 N N . HIS A 1 85 ? -3.401 -5.371 2.170 1.00 91.06 85 HIS A N 1
ATOM 688 C CA . HIS A 1 85 ? -4.090 -4.146 1.781 1.00 91.06 85 HIS A CA 1
ATOM 689 C C . HIS A 1 85 ? -3.177 -3.285 0.889 1.00 91.06 85 HIS A C 1
ATOM 691 O O . HIS A 1 85 ? -2.065 -2.945 1.283 1.00 91.06 85 HIS A O 1
ATOM 697 N N . LEU A 1 86 ? -3.664 -2.924 -0.303 1.00 89.75 86 LEU A N 1
ATOM 698 C CA . LEU A 1 86 ? -2.930 -2.233 -1.374 1.00 89.75 86 LEU A CA 1
ATOM 699 C C . LEU A 1 86 ? -1.839 -3.057 -2.059 1.00 89.75 86 LEU A C 1
ATOM 701 O O . LEU A 1 86 ? -1.105 -2.495 -2.864 1.00 89.75 86 LEU A O 1
ATOM 705 N N . VAL A 1 87 ? -1.720 -4.360 -1.815 1.00 87.00 87 VAL A N 1
ATOM 706 C CA . VAL A 1 87 ? -0.832 -5.194 -2.633 1.00 87.00 87 VAL A CA 1
ATOM 707 C C . VAL A 1 87 ? -1.488 -5.392 -3.998 1.00 87.00 87 VAL A C 1
ATOM 709 O O . VAL A 1 87 ? -2.656 -5.770 -4.087 1.00 87.00 87 VAL A O 1
ATOM 712 N N . TRP A 1 88 ? -0.757 -5.128 -5.080 1.00 85.12 88 TRP A N 1
ATOM 713 C CA . TRP A 1 88 ? -1.229 -5.357 -6.446 1.00 85.12 88 TRP A CA 1
ATOM 714 C C . TRP A 1 88 ? -0.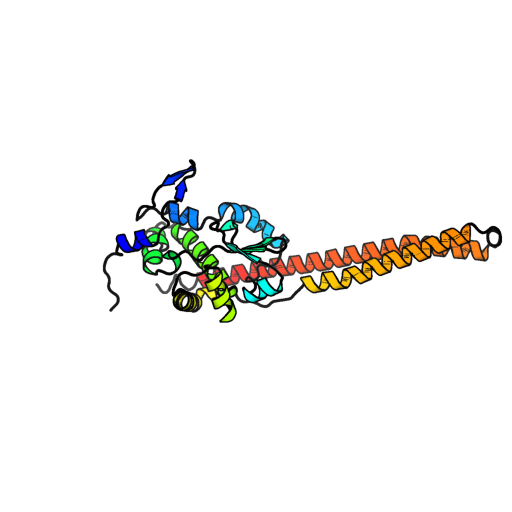348 -6.377 -7.162 1.00 85.12 88 TRP A C 1
ATOM 716 O O . TRP A 1 88 ? 0.853 -6.475 -6.925 1.00 85.12 88 TRP A O 1
ATOM 726 N N . THR A 1 89 ? -0.964 -7.126 -8.069 1.00 82.44 89 THR A N 1
ATOM 727 C CA . THR A 1 89 ? -0.278 -8.007 -9.023 1.00 82.44 89 THR A CA 1
ATOM 728 C C . THR A 1 89 ? -0.777 -7.678 -10.432 1.00 82.44 89 THR A C 1
ATOM 730 O O . THR A 1 89 ? -1.455 -6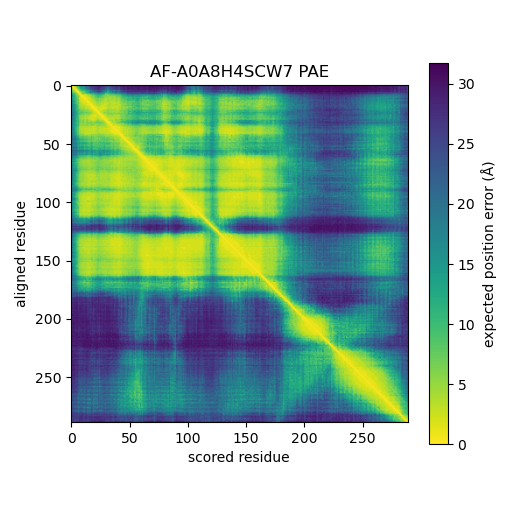.666 -10.634 1.00 82.44 89 THR A O 1
ATOM 733 N N . THR A 1 90 ? -0.432 -8.486 -11.431 1.00 82.44 90 THR A N 1
ATOM 734 C CA . THR A 1 90 ? -0.943 -8.320 -12.794 1.00 82.44 90 THR A CA 1
ATOM 735 C C . THR A 1 90 ? -2.469 -8.430 -12.807 1.00 82.44 90 THR A C 1
ATOM 737 O O . THR A 1 90 ? -3.035 -9.457 -12.446 1.00 82.44 90 THR A O 1
ATOM 740 N N . GLY A 1 91 ? -3.140 -7.335 -13.173 1.00 84.94 91 GLY A N 1
ATOM 741 C CA . GLY A 1 91 ? -4.594 -7.291 -13.348 1.00 84.94 91 GLY A CA 1
ATOM 742 C C . GLY A 1 91 ? -5.438 -7.253 -12.071 1.00 84.94 91 GLY A C 1
ATOM 743 O O . GLY A 1 91 ? -6.657 -7.221 -12.174 1.00 84.94 91 GLY A O 1
ATOM 744 N N . ARG A 1 92 ? -4.851 -7.223 -10.866 1.00 90.06 92 ARG A N 1
ATOM 745 C CA . ARG A 1 92 ? -5.630 -7.216 -9.612 1.00 90.06 92 ARG A CA 1
ATOM 746 C C . ARG A 1 92 ? -4.972 -6.446 -8.476 1.00 90.06 92 ARG A C 1
ATOM 748 O O . ARG A 1 92 ? -3.745 -6.416 -8.360 1.00 90.06 92 ARG A O 1
ATOM 755 N N . ILE A 1 93 ? -5.799 -5.873 -7.611 1.00 92.38 93 ILE A N 1
ATOM 756 C CA . ILE A 1 93 ? -5.414 -5.193 -6.374 1.00 92.38 93 ILE A CA 1
ATOM 757 C C . IL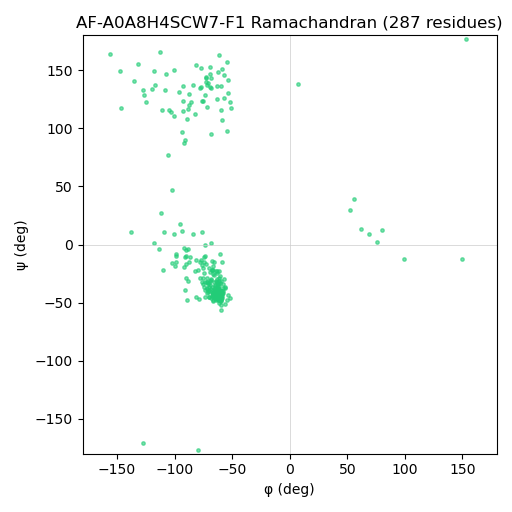E A 1 93 ? -6.206 -5.758 -5.195 1.00 92.38 93 ILE A C 1
ATOM 759 O O . ILE A 1 93 ? -7.423 -5.906 -5.270 1.00 92.38 93 ILE A O 1
ATOM 763 N N . PHE A 1 94 ? -5.514 -6.063 -4.101 1.00 94.50 94 PHE A N 1
ATOM 764 C CA . PHE A 1 94 ? -6.123 -6.577 -2.881 1.00 94.50 94 PHE A CA 1
ATOM 765 C C . PHE A 1 94 ? -6.446 -5.424 -1.928 1.00 94.50 94 PHE A C 1
ATOM 767 O O . PHE A 1 94 ? -5.571 -4.644 -1.548 1.00 94.50 94 PHE A O 1
ATOM 774 N N . LEU A 1 95 ? -7.710 -5.306 -1.529 1.00 95.81 95 LEU A N 1
ATOM 775 C CA . LEU A 1 95 ? -8.187 -4.280 -0.610 1.00 95.81 95 LEU A CA 1
ATOM 776 C C . LEU A 1 95 ? -8.898 -4.923 0.574 1.00 95.81 95 LEU A C 1
ATOM 778 O O . LEU A 1 95 ? -9.878 -5.646 0.416 1.00 95.81 95 LEU A O 1
ATOM 782 N N . LYS A 1 96 ? -8.408 -4.617 1.777 1.00 95.00 96 LYS A N 1
ATOM 783 C CA . LYS A 1 96 ? -9.110 -4.954 3.016 1.00 95.00 96 LYS A CA 1
ATOM 784 C C . LYS A 1 96 ? -10.282 -4.018 3.296 1.00 95.00 96 LYS A C 1
ATOM 786 O O . LYS A 1 96 ? -10.002 -2.820 3.385 1.00 95.00 96 LYS A O 1
ATOM 791 N N . PRO A 1 97 ? -11.530 -4.507 3.460 1.00 94.56 97 PRO A N 1
ATOM 792 C CA . PRO A 1 97 ? -12.684 -3.691 3.838 1.00 94.56 97 PRO A CA 1
ATOM 793 C C . PRO A 1 97 ? -12.459 -2.992 5.174 1.00 94.56 97 PRO A C 1
ATOM 795 O O . PRO A 1 97 ? -11.735 -3.499 6.028 1.00 94.56 97 PRO A O 1
ATOM 798 N N . ILE A 1 98 ? -13.077 -1.830 5.382 1.00 92.56 98 ILE A N 1
ATOM 799 C CA . ILE A 1 98 ? -12.939 -1.117 6.654 1.00 92.56 98 ILE A CA 1
ATOM 800 C C . ILE A 1 98 ? -13.718 -1.858 7.748 1.00 92.56 98 ILE A C 1
ATOM 802 O O . ILE A 1 98 ? -14.953 -1.904 7.680 1.00 92.56 98 ILE A O 1
ATOM 806 N N . PRO A 1 99 ? -13.053 -2.350 8.812 1.00 91.38 99 PRO A N 1
ATOM 807 C CA . PRO A 1 99 ? -13.760 -2.960 9.925 1.00 91.38 99 PRO A CA 1
ATOM 808 C C . PRO A 1 99 ? -14.659 -1.944 10.633 1.00 91.38 99 PRO A C 1
ATOM 810 O O . PRO A 1 99 ? -14.257 -0.812 10.922 1.00 91.38 99 PRO A O 1
ATOM 813 N N . ARG A 1 100 ? -15.889 -2.356 10.960 1.00 88.31 100 ARG A N 1
ATOM 814 C CA . ARG A 1 100 ? -16.923 -1.482 11.548 1.00 88.31 100 ARG A CA 1
ATOM 815 C C . ARG A 1 100 ? -16.459 -0.798 12.832 1.00 88.31 100 ARG A C 1
ATOM 817 O O . ARG A 1 100 ? -16.775 0.371 13.049 1.00 88.31 100 ARG A O 1
ATOM 824 N N . PHE A 1 101 ? -15.685 -1.505 13.654 1.00 87.94 101 PHE A N 1
ATOM 825 C CA . PHE A 1 101 ? -15.161 -0.987 14.914 1.00 87.94 101 PHE A CA 1
ATOM 826 C C . PHE A 1 101 ? -14.237 0.232 14.734 1.00 87.94 101 PHE A C 1
ATOM 828 O O . PHE A 1 101 ? -14.216 1.104 15.600 1.00 87.94 101 PHE A O 1
ATOM 835 N N . LEU A 1 102 ? -13.529 0.365 13.601 1.00 88.56 102 LEU A N 1
ATOM 836 C CA . LEU A 1 102 ? -12.653 1.517 13.347 1.00 88.56 102 LEU A CA 1
ATOM 837 C C . LEU A 1 102 ? -13.429 2.815 13.115 1.00 88.56 102 LEU A C 1
ATOM 839 O O . LEU A 1 102 ? -12.869 3.896 13.289 1.00 88.56 102 LEU A O 1
ATOM 843 N N . LEU A 1 103 ? -14.708 2.731 12.754 1.00 86.69 103 LEU A N 1
ATOM 844 C CA . LEU A 1 103 ? -15.557 3.902 12.541 1.00 86.69 103 LEU A CA 1
ATOM 845 C C . LEU A 1 103 ? -16.324 4.325 13.805 1.00 86.69 103 LEU A C 1
ATOM 847 O O . LEU A 1 103 ? -17.024 5.337 13.777 1.00 86.69 103 LEU A O 1
ATOM 851 N N . GLU A 1 104 ? -16.199 3.587 14.912 1.00 85.56 104 GLU A N 1
ATOM 852 C CA . GLU A 1 104 ? -16.923 3.848 16.159 1.00 85.56 104 GLU A CA 1
ATOM 853 C C . GLU A 1 104 ? -16.025 4.525 17.211 1.00 85.56 104 GLU A C 1
ATOM 855 O O . GLU A 1 104 ? -15.103 3.897 17.732 1.00 85.56 104 GLU A O 1
ATOM 860 N N . PRO A 1 105 ? -16.288 5.786 17.614 1.00 82.44 105 PRO A N 1
ATOM 861 C CA . PRO A 1 105 ? -15.426 6.515 18.551 1.00 82.44 105 PRO A CA 1
ATOM 862 C C . PRO A 1 105 ? -15.261 5.847 19.922 1.00 82.44 105 PRO A C 1
ATOM 864 O O . PRO A 1 105 ? -14.208 5.978 20.546 1.00 82.44 105 PRO A O 1
ATOM 867 N N . CYS A 1 106 ? -16.288 5.135 20.398 1.00 82.25 106 CYS A N 1
ATOM 868 C CA . CYS A 1 106 ? -16.240 4.397 21.661 1.00 82.25 106 CYS A CA 1
ATOM 869 C C . CYS A 1 106 ? -15.148 3.320 21.637 1.00 82.25 106 CYS A C 1
ATOM 871 O O . CYS A 1 106 ? -14.405 3.191 22.603 1.00 82.25 106 CYS A O 1
ATOM 873 N N . PHE A 1 107 ? -14.986 2.624 20.508 1.00 86.12 107 PHE A N 1
ATOM 874 C CA . PHE A 1 107 ? -13.956 1.602 20.342 1.00 86.12 107 PHE A CA 1
ATOM 875 C C . PHE A 1 107 ? -12.545 2.188 20.480 1.00 86.12 107 PHE A C 1
ATOM 877 O O . PHE A 1 107 ? -11.702 1.625 21.174 1.00 86.12 107 PHE A O 1
ATOM 884 N N . TRP A 1 108 ? -12.302 3.368 19.896 1.00 85.62 108 TRP A N 1
ATOM 885 C CA . TRP A 1 108 ? -11.012 4.052 20.017 1.00 85.62 108 TRP A CA 1
ATOM 886 C C . TRP A 1 108 ? -10.684 4.413 21.462 1.00 85.62 108 TRP A C 1
ATOM 888 O O . TRP A 1 108 ? -9.528 4.305 21.860 1.00 85.62 108 TRP A O 1
ATOM 898 N N . LYS A 1 109 ? -11.684 4.832 22.249 1.00 83.19 109 LYS A N 1
ATOM 899 C CA . LYS A 1 109 ? -11.490 5.141 23.671 1.00 83.19 109 LYS A CA 1
ATOM 900 C C . LYS A 1 109 ? -11.115 3.900 24.479 1.00 83.19 109 LYS A C 1
ATOM 902 O O . LYS A 1 109 ? -10.283 4.021 25.366 1.00 83.19 109 LYS A O 1
ATOM 907 N N . THR A 1 110 ? -11.701 2.749 24.155 1.00 82.88 110 THR A N 1
ATOM 908 C CA . THR A 1 110 ? -11.501 1.497 24.896 1.00 82.88 110 THR A CA 1
ATOM 909 C C . THR A 1 110 ? -10.211 0.769 24.511 1.00 82.88 110 THR A C 1
ATOM 911 O O . THR A 1 110 ? -9.485 0.344 25.399 1.00 82.88 110 THR A O 1
ATOM 914 N N . TYR A 1 111 ? -9.901 0.637 23.214 1.00 81.00 111 TYR A N 1
ATOM 915 C CA . TYR A 1 111 ? -8.808 -0.231 22.736 1.00 81.00 111 TYR A CA 1
ATOM 916 C C . TYR A 1 111 ? -7.590 0.523 22.175 1.00 81.00 111 TYR A C 1
ATOM 918 O O . TYR A 1 111 ? -6.501 -0.037 22.106 1.00 81.00 111 TYR A O 1
ATOM 926 N N . LEU A 1 112 ? -7.743 1.787 21.752 1.00 82.38 112 LEU A N 1
ATOM 927 C CA . LEU A 1 112 ? -6.698 2.546 21.034 1.00 82.38 112 LEU A CA 1
ATOM 928 C C . LEU A 1 112 ? -6.216 3.800 21.786 1.00 82.38 112 LEU A C 1
ATOM 930 O O . LEU A 1 112 ? -5.384 4.562 21.278 1.00 82.38 112 LEU A O 1
ATOM 934 N N . SER A 1 113 ? -6.750 4.058 22.978 1.00 78.44 113 SER A N 1
ATOM 935 C CA . SER A 1 113 ? -6.265 5.110 23.869 1.00 78.44 113 SER A CA 1
ATOM 936 C C . SER A 1 113 ? -5.242 4.531 24.833 1.00 78.44 113 SER A C 1
ATOM 938 O O . SER A 1 113 ? -5.422 3.447 25.377 1.00 78.44 113 SER A O 1
ATOM 940 N N . CYS A 1 114 ? -4.152 5.266 25.024 1.00 70.81 114 CYS A N 1
ATOM 941 C CA . CYS A 1 114 ? -3.179 4.970 26.063 1.00 70.81 114 CYS A CA 1
ATOM 942 C C . CYS A 1 114 ? -3.744 5.445 27.409 1.00 70.81 114 CYS A C 1
ATOM 944 O O . CYS A 1 114 ? -4.284 6.554 27.470 1.00 70.81 114 CYS A O 1
ATOM 946 N N . ASP A 1 115 ? -3.624 4.635 28.460 1.00 63.66 115 ASP A N 1
ATOM 947 C CA . ASP A 1 115 ? -3.963 5.080 29.810 1.00 63.66 115 ASP A CA 1
ATOM 948 C C . ASP A 1 115 ? -2.937 6.122 30.294 1.00 63.66 115 ASP A C 1
ATOM 950 O O . ASP A 1 115 ? -1.757 6.081 29.932 1.00 63.66 115 ASP A O 1
ATOM 954 N N . LYS A 1 116 ? -3.377 7.091 31.101 1.00 57.22 116 LYS A N 1
ATOM 955 C CA . LYS A 1 116 ? -2.524 8.178 31.613 1.00 57.22 116 LYS A CA 1
ATOM 956 C C . LYS A 1 116 ? -1.360 7.638 32.456 1.00 57.22 116 LYS A C 1
ATOM 958 O O . LYS A 1 116 ? -0.288 8.238 32.475 1.00 57.22 116 LYS A O 1
ATOM 963 N N . THR A 1 117 ? -1.547 6.470 33.066 1.00 54.06 117 THR A N 1
ATOM 964 C CA . THR A 1 117 ? -0.552 5.703 33.835 1.00 54.06 117 THR A CA 1
ATOM 965 C C . THR A 1 117 ? 0.636 5.214 32.995 1.00 54.06 117 THR A C 1
ATOM 967 O O . THR A 1 117 ? 1.730 5.027 33.520 1.00 54.06 117 THR A O 1
ATOM 970 N N . CYS A 1 118 ? 0.489 5.078 31.672 1.00 56.38 118 CYS A N 1
ATOM 971 C CA . CYS A 1 118 ? 1.597 4.695 30.790 1.00 56.38 118 CYS A CA 1
ATOM 972 C C . CYS A 1 118 ? 2.623 5.823 30.583 1.00 56.38 118 CYS A C 1
ATOM 974 O O . CYS A 1 118 ? 3.728 5.551 30.121 1.00 56.38 118 CYS A O 1
ATOM 976 N N . LYS A 1 119 ? 2.283 7.082 30.903 1.00 53.34 119 LYS A N 1
ATOM 977 C CA . LYS A 1 119 ? 3.209 8.223 30.792 1.00 53.34 119 LYS A CA 1
ATOM 978 C C . LYS A 1 119 ? 4.062 8.445 32.050 1.00 53.34 119 LYS A C 1
ATOM 980 O O . LYS A 1 119 ? 5.041 9.178 31.973 1.00 53.34 119 LYS A O 1
ATOM 985 N N . SER A 1 120 ? 3.707 7.845 33.192 1.00 47.69 120 SER A N 1
ATOM 986 C CA . SER A 1 120 ? 4.326 8.144 34.494 1.00 47.69 120 SER A CA 1
ATOM 987 C C . SER A 1 120 ? 5.543 7.285 34.849 1.00 47.69 120 SER A C 1
ATOM 989 O O . SER A 1 120 ? 6.193 7.557 35.852 1.00 47.69 120 SER A O 1
ATOM 991 N N . MET A 1 121 ? 5.907 6.282 34.044 1.00 46.47 121 MET A N 1
ATOM 992 C CA . MET A 1 121 ? 7.195 5.594 34.195 1.00 46.47 121 MET A CA 1
ATOM 993 C C . MET A 1 121 ? 8.247 6.266 33.308 1.00 46.47 121 MET A C 1
ATOM 995 O O . MET A 1 121 ? 8.459 5.878 32.157 1.00 46.47 121 MET A O 1
ATOM 999 N N . GLN A 1 122 ? 8.903 7.295 33.855 1.00 43.59 122 GLN A N 1
ATOM 1000 C CA . GLN A 1 122 ? 10.141 7.867 33.318 1.00 43.59 122 GLN A CA 1
ATOM 1001 C C . GLN A 1 122 ? 11.182 6.748 33.155 1.00 43.59 122 GLN A C 1
ATOM 1003 O O . GLN A 1 122 ? 11.817 6.330 34.116 1.00 43.59 122 GLN A O 1
ATOM 1008 N N . GLY A 1 123 ? 11.304 6.215 31.936 1.00 43.97 123 GLY A N 1
ATOM 1009 C CA . GLY A 1 123 ? 12.266 5.159 31.609 1.00 43.97 123 GLY A CA 1
ATOM 1010 C C . GLY A 1 123 ? 11.858 4.182 30.503 1.00 43.97 123 GLY A C 1
ATOM 1011 O O . GLY A 1 123 ? 12.719 3.465 30.003 1.00 43.97 123 GLY A O 1
ATOM 1012 N N . CYS A 1 124 ? 10.597 4.140 30.057 1.00 40.22 124 CYS A N 1
ATOM 1013 C CA . CYS A 1 124 ? 10.228 3.272 28.931 1.00 40.22 124 CYS A CA 1
ATOM 1014 C C . CYS A 1 124 ? 10.294 4.028 27.596 1.00 40.22 124 CYS A C 1
ATOM 1016 O O . CYS A 1 124 ? 9.338 4.673 27.180 1.00 40.22 124 CYS A O 1
ATOM 1018 N N . SER A 1 125 ? 11.408 3.888 26.870 1.00 45.47 125 SER A N 1
ATOM 1019 C CA . SER A 1 125 ? 11.506 4.268 25.449 1.00 45.47 125 SER A CA 1
ATOM 1020 C C . SER A 1 125 ? 10.664 3.372 24.518 1.00 45.47 125 SER A C 1
ATOM 1022 O O . SER A 1 125 ? 10.680 3.551 23.300 1.00 45.47 125 SER A O 1
ATOM 1024 N N . LYS A 1 126 ? 9.928 2.394 25.070 1.00 51.66 126 LYS A N 1
ATOM 1025 C CA . LYS A 1 126 ? 9.074 1.473 24.319 1.00 51.66 126 LYS A CA 1
ATOM 1026 C C . LYS A 1 126 ? 7.686 2.077 24.128 1.00 51.66 126 LYS A C 1
ATOM 1028 O O . LYS A 1 126 ? 6.975 2.366 25.084 1.00 51.66 126 LYS A O 1
ATOM 1033 N N . GLU A 1 127 ? 7.309 2.246 22.866 1.00 58.31 127 GLU A N 1
ATOM 1034 C CA . GLU A 1 127 ? 5.983 2.694 22.450 1.00 58.31 127 GLU A CA 1
ATOM 1035 C C . GLU A 1 127 ? 4.878 1.808 23.059 1.00 58.31 127 GLU A C 1
ATOM 1037 O O . GLU A 1 127 ? 4.943 0.580 22.978 1.00 58.31 127 GLU A O 1
ATOM 1042 N N . CYS A 1 128 ? 3.856 2.421 23.672 1.00 70.44 128 CYS A N 1
ATOM 1043 C CA . CYS A 1 128 ? 2.720 1.688 24.235 1.00 70.44 128 CYS A CA 1
ATOM 1044 C C . CYS A 1 128 ? 2.002 0.889 23.133 1.00 70.44 128 CYS A C 1
ATOM 1046 O O . CYS A 1 128 ? 1.735 1.419 22.052 1.00 70.44 128 CYS A O 1
ATOM 1048 N N . LYS A 1 129 ? 1.629 -0.369 23.408 1.00 75.44 129 LYS A N 1
ATOM 1049 C CA . LYS A 1 129 ? 0.936 -1.240 22.439 1.00 75.44 129 LYS A CA 1
ATOM 1050 C C . LYS A 1 129 ? -0.327 -0.593 21.855 1.00 75.44 129 LYS A C 1
ATOM 1052 O O . LYS A 1 129 ? -0.523 -0.594 20.643 1.00 75.44 129 LYS A O 1
ATOM 1057 N N . SER A 1 130 ? -1.148 0.056 22.682 1.00 77.69 130 SER A N 1
ATOM 1058 C CA . SER A 1 130 ? -2.351 0.758 22.208 1.00 77.69 130 SER A CA 1
ATOM 1059 C C . SER A 1 130 ? -2.014 1.929 21.278 1.00 77.69 130 SER A C 1
ATOM 1061 O O . SER A 1 130 ? -2.758 2.220 20.342 1.00 77.69 130 SER A O 1
ATOM 1063 N N . GLN A 1 131 ? -0.868 2.588 21.486 1.00 76.06 131 GLN A N 1
ATOM 1064 C CA . GLN A 1 131 ? -0.391 3.667 20.622 1.00 76.06 131 GLN A CA 1
ATOM 1065 C C . GLN A 1 131 ? 0.075 3.139 19.260 1.00 76.06 131 GLN A C 1
ATOM 1067 O O . GLN A 1 131 ? -0.263 3.744 18.239 1.00 76.06 131 GLN A O 1
ATOM 1072 N N . SER A 1 132 ? 0.777 2.003 19.220 1.00 77.38 132 SER A N 1
ATOM 1073 C CA . SER A 1 132 ? 1.197 1.394 17.954 1.00 77.38 132 SER A CA 1
ATOM 1074 C C . SER A 1 132 ? -0.011 0.897 17.149 1.00 77.38 132 SER A C 1
ATOM 1076 O O . SER A 1 132 ? -0.115 1.189 15.955 1.00 77.38 132 SER A O 1
ATOM 1078 N N . LEU A 1 133 ? -0.999 0.269 17.798 1.00 82.44 133 LEU A N 1
ATOM 1079 C CA . LEU A 1 133 ? -2.276 -0.106 17.174 1.00 82.44 133 LEU A CA 1
ATOM 1080 C C . LEU A 1 133 ? -3.036 1.102 16.639 1.00 82.44 133 LEU A C 1
ATOM 1082 O O . LEU A 1 133 ? -3.523 1.085 15.507 1.00 82.44 133 LEU A O 1
ATOM 1086 N N . ARG A 1 134 ? -3.073 2.193 17.407 1.00 83.25 134 ARG A N 1
ATOM 1087 C CA . ARG A 1 134 ? -3.674 3.451 16.968 1.00 83.25 134 ARG A CA 1
ATOM 1088 C C . ARG A 1 134 ? -2.993 3.990 15.710 1.00 83.25 134 ARG A C 1
ATOM 1090 O O . ARG A 1 134 ? -3.688 4.408 14.787 1.00 83.25 134 ARG A O 1
ATOM 1097 N N . LYS A 1 135 ? -1.656 3.982 15.642 1.00 77.62 135 LYS A N 1
ATOM 1098 C CA . LYS A 1 135 ? -0.916 4.415 14.442 1.00 77.62 135 LYS A CA 1
ATOM 1099 C C . LYS A 1 135 ? -1.263 3.551 13.226 1.00 77.62 135 LYS A C 1
ATOM 1101 O O . LYS A 1 135 ? -1.506 4.102 12.155 1.00 77.62 135 LYS A O 1
ATOM 1106 N N . ARG A 1 136 ? -1.352 2.227 13.400 1.00 85.12 136 ARG A N 1
ATOM 1107 C CA . ARG A 1 136 ? -1.730 1.271 12.339 1.00 85.12 136 ARG A CA 1
ATOM 1108 C C . ARG A 1 136 ? -3.147 1.530 11.829 1.00 85.12 136 ARG A C 1
ATOM 1110 O O . ARG A 1 136 ? -3.340 1.678 10.627 1.00 85.12 136 ARG A O 1
ATOM 1117 N N . ALA A 1 137 ? -4.110 1.688 12.738 1.00 87.44 137 ALA A N 1
ATOM 1118 C CA . ALA A 1 137 ? -5.496 2.012 12.408 1.00 87.44 137 ALA A CA 1
ATOM 1119 C C . ALA A 1 137 ? -5.630 3.352 11.664 1.00 87.44 137 ALA A C 1
ATOM 1121 O O . ALA A 1 137 ? -6.360 3.447 10.681 1.00 87.44 137 ALA A O 1
ATOM 1122 N N . ILE A 1 138 ? -4.904 4.390 12.099 1.00 84.25 138 ILE A N 1
ATOM 1123 C CA . ILE A 1 138 ? -4.899 5.697 11.422 1.00 84.25 138 ILE A CA 1
ATOM 1124 C C . ILE A 1 138 ? -4.294 5.581 10.020 1.00 84.25 138 ILE A C 1
ATOM 1126 O O . ILE A 1 138 ? -4.863 6.130 9.081 1.00 84.25 138 ILE A O 1
ATOM 1130 N N . GLY A 1 139 ? -3.170 4.874 9.865 1.00 82.25 139 GLY A N 1
ATOM 1131 C CA . GLY A 1 139 ? -2.538 4.654 8.561 1.00 82.25 139 GLY A CA 1
ATOM 1132 C C . GLY A 1 139 ? -3.442 3.890 7.590 1.00 82.25 139 GLY A C 1
ATOM 1133 O O . GLY A 1 139 ? -3.552 4.264 6.426 1.00 82.25 139 GLY A O 1
ATOM 1134 N N . PHE A 1 140 ? -4.155 2.882 8.090 1.00 88.69 140 PHE A N 1
ATOM 1135 C CA . PHE A 1 140 ? -5.151 2.141 7.320 1.00 88.69 140 PHE A CA 1
ATOM 1136 C C . PHE A 1 140 ? -6.368 2.998 6.935 1.00 88.69 140 PHE A C 1
ATOM 1138 O O . PHE A 1 140 ? -6.854 2.925 5.816 1.00 88.69 140 PHE A O 1
ATOM 1145 N N . LEU A 1 141 ? -6.863 3.871 7.815 1.00 88.50 141 LEU A N 1
ATOM 1146 C CA . LEU A 1 141 ? -7.930 4.802 7.429 1.00 88.50 141 LEU A CA 1
ATOM 1147 C C . LEU A 1 141 ? -7.428 5.863 6.441 1.00 88.50 141 LEU A C 1
ATOM 1149 O O . LEU A 1 141 ? -8.181 6.298 5.571 1.00 88.50 141 LEU A O 1
ATOM 1153 N N . PHE A 1 142 ? -6.155 6.255 6.537 1.00 84.62 142 PHE A N 1
ATOM 1154 C CA . PHE A 1 142 ? -5.547 7.196 5.608 1.00 84.62 142 PHE A CA 1
ATOM 1155 C C . PHE A 1 142 ? -5.527 6.662 4.169 1.00 84.62 142 PHE A C 1
ATOM 1157 O O . PHE A 1 142 ? -5.864 7.409 3.250 1.00 84.62 142 PHE A O 1
ATOM 1164 N N . SER A 1 143 ? -5.204 5.384 3.945 1.00 87.75 143 SER A N 1
ATOM 1165 C CA . SER A 1 143 ? -5.241 4.818 2.588 1.00 87.75 143 SER A CA 1
ATOM 1166 C C . SER A 1 143 ? -6.625 4.949 1.953 1.00 87.75 143 SER A C 1
ATOM 1168 O O . SER A 1 143 ? -6.725 5.336 0.791 1.00 87.75 143 SER A O 1
ATOM 1170 N N . TYR A 1 144 ? -7.694 4.742 2.724 1.00 89.75 144 TYR A N 1
ATOM 1171 C CA . TYR A 1 144 ? -9.067 4.915 2.255 1.00 89.75 144 TYR A CA 1
ATOM 1172 C C . TYR A 1 144 ? -9.428 6.358 1.900 1.00 89.75 144 TYR A C 1
ATOM 1174 O O . TYR A 1 144 ? -10.176 6.568 0.948 1.00 89.75 144 TYR A O 1
ATOM 1182 N N . THR A 1 145 ? -8.858 7.353 2.588 1.00 86.62 145 THR A N 1
ATOM 1183 C CA . THR A 1 145 ? -9.037 8.765 2.194 1.00 86.62 145 THR A CA 1
ATOM 1184 C C . THR A 1 145 ? -8.398 9.095 0.844 1.00 86.62 145 THR A C 1
ATOM 1186 O O . THR A 1 145 ? -8.855 10.004 0.162 1.00 86.62 145 THR A O 1
ATOM 1189 N N . ALA A 1 146 ? -7.363 8.352 0.438 1.00 86.19 146 ALA A N 1
ATOM 1190 C CA . ALA A 1 146 ? -6.731 8.494 -0.873 1.00 86.19 146 ALA A CA 1
ATOM 1191 C C . ALA A 1 146 ? -7.396 7.621 -1.957 1.00 86.19 146 ALA A C 1
ATOM 1193 O O . ALA A 1 146 ? -7.435 8.015 -3.120 1.00 86.19 146 ALA A O 1
ATOM 1194 N N . LEU A 1 147 ? -7.943 6.459 -1.581 1.00 91.19 147 LEU A N 1
ATOM 1195 C CA . LEU A 1 147 ? -8.703 5.580 -2.476 1.00 91.19 147 LEU A CA 1
ATOM 1196 C C . LEU A 1 147 ? -10.065 6.180 -2.866 1.00 91.19 147 LEU A C 1
ATOM 1198 O O . LEU A 1 147 ? -10.478 6.043 -4.015 1.00 91.19 147 LEU A O 1
ATOM 1202 N N . ILE A 1 148 ? -10.753 6.828 -1.920 1.00 90.25 148 ILE A N 1
ATOM 1203 C CA . ILE A 1 148 ? -12.086 7.417 -2.106 1.00 90.25 148 ILE A CA 1
ATOM 1204 C C . ILE A 1 148 ? -11.948 8.934 -2.184 1.00 90.25 148 ILE A C 1
ATOM 1206 O O . ILE A 1 148 ? -12.193 9.649 -1.211 1.00 90.25 148 ILE A O 1
ATOM 1210 N N . LEU A 1 149 ? -11.505 9.417 -3.343 1.00 85.38 149 LEU A N 1
ATOM 1211 C CA . LEU A 1 149 ? -11.318 10.847 -3.571 1.00 85.38 149 LEU A CA 1
ATOM 1212 C C . LEU A 1 149 ? -12.577 11.493 -4.162 1.00 85.38 149 LEU A C 1
ATOM 1214 O O . LEU A 1 149 ? -12.940 12.604 -3.775 1.00 85.38 149 LEU A O 1
ATOM 1218 N N . HIS A 1 150 ? -13.249 10.788 -5.073 1.00 86.25 150 HIS A N 1
ATOM 1219 C CA . HIS A 1 150 ? -14.441 11.258 -5.774 1.00 86.25 150 HIS A CA 1
ATOM 1220 C C . HIS A 1 150 ? -15.700 10.476 -5.385 1.00 86.25 150 HIS A C 1
ATOM 1222 O O . HIS A 1 150 ? -15.643 9.383 -4.821 1.00 86.25 150 HIS A O 1
ATOM 1228 N N . GLU A 1 151 ? -16.866 11.021 -5.735 1.00 88.56 151 GLU A N 1
ATOM 1229 C CA . GLU A 1 151 ? -18.152 10.349 -5.512 1.00 88.56 151 GLU A CA 1
ATOM 1230 C C . GLU A 1 151 ? -18.257 9.028 -6.298 1.00 88.56 151 GLU A C 1
ATOM 1232 O O . GLU A 1 151 ? -18.790 8.039 -5.797 1.00 88.56 151 GLU A O 1
ATOM 1237 N N . SER A 1 152 ? -17.664 8.962 -7.494 1.00 91.00 152 SER A N 1
ATOM 1238 C CA . SER A 1 152 ? -17.549 7.722 -8.270 1.00 91.00 152 SER A CA 1
ATOM 1239 C C . SER A 1 152 ? -16.777 6.635 -7.515 1.00 91.00 152 SER A C 1
ATOM 1241 O O . SER A 1 152 ? -17.221 5.488 -7.471 1.00 91.00 152 SER A O 1
ATOM 1243 N N . ASP A 1 153 ? -15.671 6.993 -6.854 1.00 91.94 153 ASP A N 1
ATOM 1244 C CA . ASP A 1 153 ? -14.893 6.067 -6.024 1.00 91.94 153 ASP A CA 1
ATOM 1245 C C . ASP A 1 153 ? -15.718 5.535 -4.853 1.00 91.94 153 ASP A C 1
ATOM 1247 O O . ASP A 1 153 ? -15.593 4.368 -4.484 1.00 91.94 153 ASP A O 1
ATOM 1251 N N . TYR A 1 154 ? -16.585 6.371 -4.278 1.00 90.19 154 TYR A N 1
ATOM 1252 C CA . TYR A 1 154 ? -17.487 5.946 -3.216 1.00 90.19 154 TYR A CA 1
ATOM 1253 C C . TYR A 1 154 ? -18.483 4.891 -3.706 1.00 90.19 154 TYR A C 1
ATOM 1255 O O . TYR A 1 154 ? -18.672 3.877 -3.030 1.00 90.19 154 TYR A O 1
ATOM 1263 N N . TYR A 1 155 ? -19.087 5.087 -4.880 1.00 91.44 155 TYR A N 1
ATOM 1264 C CA . TYR A 1 155 ? -19.991 4.091 -5.455 1.00 91.44 155 TYR A CA 1
ATOM 1265 C C . TYR A 1 155 ? -19.271 2.777 -5.765 1.00 91.44 155 TYR A C 1
ATOM 1267 O O . TYR A 1 155 ? -19.809 1.721 -5.440 1.00 91.44 155 TYR A O 1
ATOM 1275 N N . ILE A 1 156 ? -18.038 2.835 -6.279 1.00 93.06 156 ILE A N 1
ATOM 1276 C CA . ILE A 1 156 ? -17.191 1.650 -6.497 1.00 93.06 156 ILE A CA 1
ATOM 1277 C C . ILE A 1 156 ? -16.888 0.946 -5.167 1.00 93.06 156 ILE A C 1
ATOM 1279 O O . ILE A 1 156 ? -17.021 -0.270 -5.055 1.00 93.06 156 ILE A O 1
ATOM 1283 N N . ALA A 1 157 ? -16.509 1.697 -4.130 1.00 92.88 157 ALA A N 1
ATOM 1284 C CA . ALA A 1 157 ? -16.220 1.134 -2.814 1.00 92.88 157 ALA A CA 1
ATOM 1285 C C . ALA A 1 157 ? -17.454 0.473 -2.182 1.00 92.88 157 ALA A C 1
ATOM 1287 O O . ALA A 1 157 ? -17.330 -0.543 -1.498 1.00 92.88 157 ALA A O 1
ATOM 1288 N N . ARG A 1 158 ? -18.642 1.045 -2.411 1.00 91.12 158 ARG A N 1
ATOM 1289 C CA . ARG A 1 158 ? -19.921 0.498 -1.953 1.00 91.12 158 ARG A CA 1
ATOM 1290 C C . ARG A 1 158 ? -20.294 -0.775 -2.710 1.00 91.12 158 ARG A C 1
ATOM 1292 O O . ARG A 1 158 ? -20.680 -1.742 -2.064 1.00 91.12 158 ARG A O 1
ATOM 1299 N N . ASP A 1 159 ? -20.151 -0.768 -4.033 1.00 93.06 159 ASP A N 1
ATOM 1300 C CA . ASP A 1 159 ? -20.382 -1.927 -4.905 1.00 93.06 159 ASP A CA 1
ATOM 1301 C C . ASP A 1 159 ? -19.484 -3.111 -4.517 1.00 93.06 159 ASP A C 1
ATOM 1303 O O . ASP A 1 159 ? -19.937 -4.242 -4.382 1.00 93.06 159 ASP A O 1
ATOM 1307 N N . LYS A 1 160 ? -18.216 -2.830 -4.202 1.00 92.62 160 LYS A N 1
ATOM 1308 C CA . LYS A 1 160 ? -17.240 -3.831 -3.749 1.00 92.62 160 LYS A CA 1
ATOM 1309 C C . LYS A 1 160 ? -17.299 -4.144 -2.249 1.00 92.62 160 LYS A C 1
ATOM 1311 O O . LYS A 1 160 ? -16.407 -4.820 -1.745 1.00 92.62 160 LYS A O 1
ATOM 1316 N N . HIS A 1 161 ? -18.310 -3.651 -1.527 1.00 92.25 161 HIS A N 1
ATOM 1317 C CA . HIS A 1 161 ? -18.494 -3.865 -0.084 1.00 92.25 161 HIS A CA 1
ATOM 1318 C C . HIS A 1 161 ? -17.267 -3.513 0.784 1.00 92.25 161 HIS A C 1
ATOM 1320 O O . HIS A 1 161 ? -17.066 -4.070 1.861 1.00 92.25 161 HIS A O 1
ATOM 1326 N N . LEU A 1 162 ? -16.451 -2.550 0.347 1.00 92.50 162 LEU A N 1
ATOM 1327 C CA . LEU A 1 162 ? -15.264 -2.099 1.081 1.00 92.50 162 LEU A CA 1
ATOM 1328 C C . LEU A 1 162 ? -15.618 -1.215 2.283 1.00 92.50 162 LEU A C 1
ATOM 1330 O O . LEU A 1 162 ? -14.808 -1.039 3.195 1.00 92.50 162 LEU A O 1
ATOM 1334 N N . LEU A 1 163 ? -16.821 -0.638 2.274 1.00 90.56 163 LEU A N 1
ATOM 1335 C CA . LEU A 1 163 ? -17.320 0.261 3.304 1.00 90.56 163 LEU A CA 1
ATOM 1336 C C . LEU A 1 163 ? -18.553 -0.325 3.995 1.00 90.56 163 LEU A C 1
ATOM 1338 O O . LEU A 1 163 ? -19.470 -0.788 3.313 1.00 90.56 163 LEU A O 1
ATOM 1342 N N . PRO A 1 164 ? -18.655 -0.220 5.330 1.00 84.75 164 PRO A N 1
ATOM 1343 C CA . PRO A 1 164 ? -19.891 -0.544 6.024 1.00 84.75 164 PRO A CA 1
ATOM 1344 C C . PRO A 1 164 ? -20.990 0.486 5.706 1.00 84.75 164 PRO A C 1
ATOM 1346 O O . PRO A 1 164 ? -20.714 1.659 5.429 1.00 84.75 164 PRO A O 1
ATOM 1349 N N . SER A 1 165 ? -22.253 0.060 5.781 1.00 74.31 165 SER A N 1
ATOM 1350 C CA . SER A 1 165 ? -23.434 0.891 5.502 1.00 74.31 165 SER A CA 1
ATOM 1351 C C . SER A 1 165 ? -23.408 2.214 6.289 1.00 74.31 165 SER A C 1
ATOM 1353 O O . SER A 1 165 ? -23.336 2.206 7.519 1.00 74.31 165 SER A O 1
ATOM 1355 N N . GLY A 1 166 ? -23.461 3.353 5.585 1.00 68.00 166 GLY A N 1
ATOM 1356 C CA . GLY A 1 166 ? -23.406 4.696 6.188 1.00 68.00 166 GLY A CA 1
ATOM 1357 C C . GLY A 1 166 ? -21.998 5.191 6.565 1.00 68.00 166 GLY A C 1
ATOM 1358 O O . GLY A 1 166 ? -21.864 6.184 7.281 1.00 68.00 166 GLY A O 1
ATOM 1359 N N . GLY A 1 167 ? -20.939 4.518 6.102 1.00 63.09 167 GLY A N 1
ATOM 1360 C CA . GLY A 1 167 ? -19.547 4.834 6.441 1.00 63.09 167 GLY A CA 1
ATOM 1361 C C . GLY A 1 167 ? -19.007 6.149 5.867 1.00 63.09 167 GLY A C 1
ATOM 1362 O O . GLY A 1 167 ? -18.095 6.722 6.459 1.00 63.09 167 GLY A O 1
ATOM 1363 N N . LEU A 1 168 ? -19.578 6.671 4.775 1.00 67.88 168 LEU A N 1
ATOM 1364 C CA . LEU A 1 168 ? -19.051 7.851 4.072 1.00 67.88 168 LEU A CA 1
ATOM 1365 C C . LEU A 1 168 ? -18.920 9.077 4.989 1.00 67.88 168 LEU A C 1
ATOM 1367 O O . LEU A 1 168 ? -17.838 9.646 5.120 1.00 67.88 168 LEU A O 1
ATOM 1371 N N . ASN A 1 169 ? -19.994 9.424 5.707 1.00 69.56 169 ASN A N 1
ATOM 1372 C CA . ASN A 1 169 ? -20.006 10.560 6.636 1.00 69.56 169 ASN A CA 1
ATOM 1373 C C . ASN A 1 169 ? -18.976 10.392 7.765 1.00 69.56 169 ASN A C 1
ATOM 1375 O O . ASN A 1 169 ? -18.373 11.367 8.217 1.00 69.56 169 ASN A O 1
ATOM 1379 N N . LYS A 1 170 ? -18.734 9.147 8.195 1.00 73.31 170 LYS A N 1
ATOM 1380 C CA . LYS A 1 170 ? -17.752 8.828 9.238 1.00 73.31 170 LYS A CA 1
ATOM 1381 C C . LYS A 1 170 ? -16.316 8.954 8.719 1.00 73.31 170 LYS A C 1
ATOM 1383 O O . LYS A 1 170 ? -15.469 9.486 9.435 1.00 73.31 170 LYS A O 1
ATOM 1388 N N . ILE A 1 171 ? -16.047 8.545 7.476 1.00 71.19 171 ILE A N 1
ATOM 1389 C CA . ILE A 1 171 ? -14.730 8.690 6.835 1.00 71.19 171 ILE A CA 1
ATOM 1390 C C . ILE A 1 171 ? -14.417 10.159 6.581 1.00 71.19 171 ILE A C 1
ATOM 1392 O O . ILE A 1 171 ? -13.324 10.592 6.926 1.00 71.19 171 ILE A O 1
ATOM 1396 N N . TYR A 1 172 ? -15.366 10.953 6.073 1.00 66.50 172 TYR A N 1
ATOM 1397 C CA . TYR A 1 172 ? -15.167 12.398 5.912 1.00 66.50 172 TYR A CA 1
ATOM 1398 C C . TYR A 1 172 ? -14.864 13.083 7.245 1.00 66.50 172 TYR A C 1
ATOM 1400 O O . TYR A 1 172 ? -13.926 13.876 7.333 1.00 66.50 172 TYR A O 1
ATOM 1408 N N . TYR A 1 173 ? -15.603 12.741 8.304 1.00 65.94 173 TYR A N 1
ATOM 1409 C CA . TYR A 1 173 ? -15.332 13.254 9.646 1.00 65.94 173 TYR A CA 1
ATOM 1410 C C . TYR A 1 173 ? -13.926 12.874 10.137 1.00 65.94 173 TYR A C 1
ATOM 1412 O O . TYR A 1 173 ? -13.228 13.697 10.735 1.00 65.94 173 TYR A O 1
ATOM 1420 N N . PHE A 1 174 ? -13.478 11.649 9.850 1.00 65.38 174 PHE A N 1
ATOM 1421 C CA . PHE A 1 174 ? -12.140 11.189 10.208 1.00 65.38 174 PHE A CA 1
ATOM 1422 C C . PHE A 1 174 ? -11.054 11.886 9.372 1.00 65.38 174 PHE A C 1
ATOM 1424 O O . PHE A 1 174 ? -10.100 12.410 9.943 1.00 65.38 174 PHE A O 1
ATOM 1431 N N . SER A 1 175 ? -11.254 11.994 8.054 1.00 60.88 175 SER A N 1
ATOM 1432 C CA . SER A 1 175 ? -10.395 12.679 7.076 1.00 60.88 175 SER A CA 1
ATOM 1433 C C . SER A 1 175 ? -10.181 14.155 7.400 1.00 60.88 175 SER A C 1
ATOM 1435 O O . SER A 1 175 ? -9.103 14.694 7.155 1.00 60.88 175 SER A O 1
ATOM 1437 N N . ARG A 1 176 ? -11.193 14.819 7.972 1.00 59.66 176 ARG A N 1
ATOM 1438 C CA . ARG A 1 176 ? -11.130 16.234 8.362 1.00 59.66 176 ARG A CA 1
ATOM 1439 C C . ARG A 1 176 ? -10.268 16.472 9.605 1.00 59.66 176 ARG A C 1
ATOM 1441 O O . ARG A 1 176 ? -9.969 17.623 9.923 1.00 59.66 176 ARG A O 1
ATOM 1448 N N . ARG A 1 177 ? -9.834 15.416 10.310 1.00 61.94 177 ARG A N 1
ATOM 1449 C CA . ARG A 1 177 ? -8.879 15.568 11.410 1.00 61.94 177 ARG A CA 1
ATOM 1450 C C . ARG A 1 177 ? -7.504 15.962 10.856 1.00 61.94 177 ARG A C 1
ATOM 1452 O O . ARG A 1 177 ? -7.006 15.319 9.932 1.00 61.94 177 ARG A O 1
ATOM 1459 N N . PRO A 1 178 ? -6.816 16.945 11.467 1.00 51.94 178 PRO A N 1
ATOM 1460 C CA . PRO A 1 178 ? -5.539 17.469 10.969 1.00 51.94 178 PRO A CA 1
ATOM 1461 C C . PRO A 1 178 ? -4.401 16.432 10.887 1.00 51.94 178 PRO A C 1
ATOM 1463 O O . PRO A 1 178 ? -3.357 16.725 10.313 1.00 51.94 178 PRO A O 1
ATOM 1466 N N . LEU A 1 179 ? -4.597 15.219 11.419 1.00 50.38 179 LEU A N 1
ATOM 1467 C CA . LEU A 1 179 ? -3.649 14.102 11.348 1.00 50.38 179 LEU A CA 1
ATOM 1468 C C . LEU A 1 179 ? -3.445 13.556 9.922 1.00 50.38 179 LEU A C 1
ATOM 1470 O O . LEU A 1 179 ? -2.388 13.003 9.643 1.00 50.38 179 LEU A O 1
ATOM 1474 N N . LEU A 1 180 ? -4.420 13.718 9.020 1.00 52.09 180 LEU A N 1
ATOM 1475 C CA . LEU A 1 180 ? -4.398 13.094 7.686 1.00 52.09 180 LEU A CA 1
ATOM 1476 C C . LEU A 1 180 ? -3.945 14.062 6.576 1.00 52.09 180 LEU A C 1
ATOM 1478 O O . LEU A 1 180 ? -3.465 13.641 5.528 1.00 52.09 180 LEU A O 1
ATOM 1482 N N . ARG A 1 181 ? -3.988 15.377 6.837 1.00 43.66 181 ARG A N 1
ATOM 1483 C CA . ARG A 1 181 ? -3.667 16.441 5.865 1.00 43.66 181 ARG A CA 1
ATOM 1484 C C . ARG A 1 181 ? -2.187 16.491 5.450 1.00 43.66 181 ARG A C 1
ATOM 1486 O O . ARG A 1 181 ? -1.863 17.025 4.397 1.00 43.66 181 ARG A O 1
ATOM 1493 N N . GLY A 1 182 ? -1.276 15.940 6.254 1.00 43.84 182 GLY A N 1
ATOM 1494 C CA . GLY A 1 182 ? 0.169 15.972 5.985 1.00 43.84 182 GLY A CA 1
ATOM 1495 C C . GLY A 1 182 ? 0.654 14.975 4.926 1.00 43.84 182 GLY A C 1
ATOM 1496 O O . GLY A 1 182 ? 1.792 15.078 4.461 1.00 43.84 182 GLY A O 1
ATOM 1497 N N . TYR A 1 183 ? -0.171 14.002 4.535 1.00 44.00 183 TYR A N 1
ATOM 1498 C CA . TYR A 1 183 ? 0.247 12.882 3.689 1.00 44.00 183 TYR A CA 1
ATOM 1499 C C . TYR A 1 183 ? 0.098 13.111 2.174 1.00 44.00 183 TYR A C 1
ATOM 1501 O O . TYR A 1 183 ? 0.634 12.329 1.394 1.00 44.00 183 TYR A O 1
ATOM 1509 N N . MET A 1 184 ? -0.558 14.188 1.741 1.00 32.97 184 MET A N 1
ATOM 1510 C CA . MET A 1 184 ? -0.751 14.493 0.320 1.00 32.97 184 MET A CA 1
ATOM 1511 C C . MET A 1 184 ? 0.426 15.327 -0.206 1.00 32.97 184 MET A C 1
ATOM 1513 O O . MET A 1 184 ? 0.566 16.492 0.158 1.00 32.97 184 MET A O 1
ATOM 1517 N N . ALA A 1 185 ? 1.299 14.742 -1.031 1.00 36.94 185 ALA A N 1
ATOM 1518 C CA . ALA A 1 185 ? 2.315 15.492 -1.772 1.00 36.94 185 ALA A CA 1
ATOM 1519 C C . ALA A 1 185 ? 2.582 14.847 -3.144 1.00 36.94 185 ALA A C 1
ATOM 1521 O O . ALA A 1 185 ? 3.001 13.697 -3.214 1.00 36.94 185 ALA A O 1
ATOM 1522 N N . ASN A 1 186 ? 2.277 15.640 -4.176 1.00 32.91 186 ASN A N 1
ATOM 1523 C CA . ASN A 1 186 ? 2.533 15.584 -5.621 1.00 32.91 186 ASN A CA 1
ATOM 1524 C C . ASN A 1 186 ? 3.162 14.351 -6.297 1.00 32.91 186 ASN A C 1
ATOM 1526 O O . ASN A 1 186 ? 4.175 13.788 -5.887 1.00 32.91 186 ASN A O 1
ATOM 1530 N N . TRP A 1 187 ? 2.560 14.052 -7.451 1.00 35.44 187 TRP A N 1
ATOM 1531 C CA . TRP A 1 187 ? 2.791 12.933 -8.355 1.00 35.44 187 TRP A CA 1
ATOM 1532 C C . TRP A 1 187 ? 3.736 13.305 -9.494 1.00 35.44 187 TRP A C 1
ATOM 1534 O O . TRP A 1 187 ? 3.444 14.260 -10.199 1.00 35.44 187 TRP A O 1
ATOM 1544 N N . ASN A 1 188 ? 4.756 12.478 -9.755 1.00 36.53 188 ASN A N 1
ATOM 1545 C CA . ASN A 1 188 ? 5.434 12.432 -11.053 1.00 36.53 188 ASN A CA 1
ATOM 1546 C C . ASN A 1 188 ? 5.438 10.982 -11.566 1.00 36.53 188 ASN A C 1
ATOM 1548 O O . ASN A 1 188 ? 5.801 10.045 -10.852 1.00 36.53 188 ASN A O 1
ATOM 1552 N N . GLN A 1 189 ? 4.982 10.809 -12.804 1.00 44.62 189 GLN A N 1
ATOM 1553 C CA . GLN A 1 189 ? 4.683 9.539 -13.457 1.00 44.62 189 GLN A CA 1
ATOM 1554 C C . GLN A 1 189 ? 5.923 9.022 -14.200 1.00 44.62 189 GLN A C 1
ATOM 1556 O O . GLN A 1 189 ? 6.143 9.335 -15.360 1.00 44.62 189 GLN A O 1
ATOM 1561 N N . TYR A 1 190 ? 6.757 8.238 -13.514 1.00 38.78 190 TYR A N 1
ATOM 1562 C CA . TYR A 1 190 ? 7.992 7.679 -14.089 1.00 38.78 190 TYR A CA 1
ATOM 1563 C C . TYR A 1 190 ? 7.737 6.442 -14.979 1.00 38.78 190 TYR A C 1
ATOM 1565 O O . TYR A 1 190 ? 8.534 6.116 -15.852 1.00 38.78 190 TYR A O 1
ATOM 1573 N N . GLY A 1 191 ? 6.598 5.762 -14.787 1.00 40.75 191 GLY A N 1
ATOM 1574 C CA . GLY A 1 191 ? 6.289 4.490 -15.453 1.00 40.75 191 GLY A CA 1
ATOM 1575 C C . GLY A 1 191 ? 5.970 4.586 -16.949 1.00 40.75 191 GLY A C 1
ATOM 1576 O O . GLY A 1 191 ? 6.252 3.642 -17.675 1.00 40.75 191 GLY A O 1
ATOM 1577 N N . THR A 1 192 ? 5.430 5.711 -17.428 1.00 43.09 192 THR A N 1
ATOM 1578 C CA . THR A 1 192 ? 5.146 5.908 -18.864 1.00 43.09 192 THR A CA 1
ATOM 1579 C C . THR A 1 192 ? 6.401 6.247 -19.661 1.00 43.09 192 THR A C 1
ATOM 1581 O O . THR A 1 192 ? 6.523 5.842 -20.806 1.00 43.09 192 THR A O 1
ATOM 1584 N N . PHE A 1 193 ? 7.396 6.877 -19.031 1.00 43.47 193 PHE A N 1
ATOM 1585 C CA . PHE A 1 193 ? 8.665 7.201 -19.682 1.00 43.47 193 PHE A CA 1
ATOM 1586 C C . PHE A 1 193 ? 9.455 5.944 -20.089 1.00 43.47 193 PHE A C 1
ATOM 1588 O O . PHE A 1 193 ? 10.100 5.923 -21.131 1.00 43.47 193 PHE A O 1
ATOM 1595 N N . PHE A 1 194 ? 9.396 4.869 -19.299 1.00 45.72 194 PHE A N 1
ATOM 1596 C CA . PHE A 1 194 ? 10.165 3.653 -19.589 1.00 45.72 194 PHE A CA 1
ATOM 1597 C C . PHE A 1 194 ? 9.592 2.808 -20.732 1.00 45.72 194 PHE A C 1
ATOM 1599 O O . PHE A 1 194 ? 10.364 2.143 -21.418 1.00 45.72 194 PHE A O 1
ATOM 1606 N N . GLN A 1 195 ? 8.275 2.841 -20.965 1.00 51.34 195 GLN A N 1
ATOM 1607 C CA . GLN A 1 195 ? 7.670 2.083 -22.066 1.00 51.34 195 GLN A CA 1
ATOM 1608 C C . GLN A 1 195 ? 7.927 2.732 -23.434 1.00 51.34 195 GLN A C 1
ATOM 1610 O O . GLN A 1 195 ? 8.184 2.010 -24.394 1.00 51.34 195 GLN A O 1
ATOM 1615 N N . ASP A 1 196 ? 7.983 4.065 -23.508 1.00 56.09 196 ASP A N 1
ATOM 1616 C CA . ASP A 1 196 ? 8.212 4.779 -24.773 1.00 56.09 196 ASP A CA 1
ATOM 1617 C C . ASP A 1 196 ? 9.681 4.728 -25.236 1.00 56.09 196 ASP A C 1
ATOM 1619 O O . ASP A 1 196 ? 9.970 4.663 -26.430 1.00 56.09 196 ASP A O 1
ATOM 1623 N N . ASN A 1 197 ? 10.637 4.697 -24.300 1.00 53.62 197 ASN A N 1
ATOM 1624 C CA . ASN A 1 197 ? 12.067 4.702 -24.634 1.00 53.62 197 ASN A CA 1
ATOM 1625 C C . ASN A 1 197 ? 12.624 3.311 -25.001 1.00 53.62 197 ASN A C 1
ATOM 1627 O O . ASN A 1 197 ? 13.631 3.218 -25.706 1.00 53.62 197 ASN A O 1
ATOM 1631 N N . PHE A 1 198 ? 11.979 2.220 -24.568 1.00 62.12 198 PHE A N 1
ATOM 1632 C CA . PHE A 1 198 ? 12.465 0.860 -24.847 1.00 62.12 198 PHE A CA 1
ATOM 1633 C C . PHE A 1 198 ? 12.321 0.478 -26.329 1.00 62.12 198 PHE A C 1
ATOM 1635 O O . PHE A 1 198 ? 13.174 -0.223 -26.876 1.00 62.12 198 PHE A O 1
ATOM 1642 N N . GLY A 1 199 ? 11.279 0.987 -26.998 1.00 66.06 199 GLY A N 1
ATOM 1643 C CA . GLY A 1 199 ? 11.051 0.753 -28.427 1.00 66.06 199 GLY A CA 1
ATOM 1644 C C . GLY A 1 199 ? 12.144 1.357 -29.312 1.00 66.06 199 GLY A C 1
ATOM 1645 O O . GLY A 1 199 ? 12.596 0.718 -30.264 1.00 66.06 199 GLY A O 1
ATOM 1646 N N . TRP A 1 200 ? 12.633 2.551 -28.963 1.00 59.84 200 TRP A N 1
ATOM 1647 C CA . TRP A 1 200 ? 13.727 3.202 -29.688 1.00 59.84 200 TRP A CA 1
ATOM 1648 C C . TRP A 1 200 ? 15.053 2.444 -29.532 1.00 59.84 200 TRP A C 1
ATOM 1650 O O . TRP A 1 200 ? 15.760 2.233 -30.519 1.00 59.84 200 TRP A O 1
ATOM 1660 N N . LEU A 1 201 ? 15.357 1.961 -28.320 1.00 59.88 201 LEU A N 1
ATOM 1661 C CA . LEU A 1 201 ? 16.587 1.212 -28.051 1.00 59.88 201 LEU A CA 1
ATOM 1662 C C . LEU A 1 201 ? 16.638 -0.107 -28.840 1.00 59.88 201 LEU A C 1
ATOM 1664 O O . LEU A 1 201 ? 17.645 -0.411 -29.477 1.00 59.88 201 LEU A O 1
ATOM 1668 N N . ALA A 1 202 ? 15.531 -0.859 -28.843 1.00 70.81 202 ALA A N 1
ATOM 1669 C CA . ALA A 1 202 ? 15.420 -2.122 -29.571 1.00 70.81 202 ALA A CA 1
ATOM 1670 C C . ALA A 1 202 ? 15.553 -1.925 -31.093 1.00 70.81 202 ALA A C 1
ATOM 1672 O O . ALA A 1 202 ? 16.262 -2.686 -31.751 1.00 70.81 202 ALA A O 1
ATOM 1673 N N . SER A 1 203 ? 14.934 -0.873 -31.642 1.00 70.12 203 SER A N 1
ATOM 1674 C CA . SER A 1 203 ? 15.035 -0.526 -33.067 1.00 70.12 203 SER A CA 1
ATOM 1675 C C . SER A 1 203 ? 16.475 -0.191 -33.480 1.00 70.12 203 SER A C 1
ATOM 1677 O O . SER A 1 203 ? 16.973 -0.706 -34.483 1.00 70.12 203 SER A O 1
ATOM 1679 N N . ALA A 1 204 ? 17.190 0.591 -32.663 1.00 68.31 204 ALA A N 1
ATOM 1680 C CA . ALA A 1 204 ? 18.592 0.922 -32.909 1.00 68.31 204 ALA A CA 1
ATOM 1681 C C . ALA A 1 204 ? 19.497 -0.324 -32.888 1.00 68.31 204 ALA A C 1
ATOM 1683 O O . ALA A 1 204 ? 20.363 -0.472 -33.750 1.00 68.31 204 ALA A O 1
ATOM 1684 N N . THR A 1 205 ? 19.279 -1.252 -31.947 1.00 69.12 205 THR A N 1
ATOM 1685 C CA . THR A 1 205 ? 20.037 -2.514 -31.885 1.00 69.12 205 THR A CA 1
ATOM 1686 C C . THR A 1 205 ? 19.790 -3.394 -33.113 1.00 69.12 205 THR A C 1
ATOM 1688 O O . THR A 1 205 ? 20.744 -3.923 -33.683 1.00 69.12 205 THR A O 1
ATOM 1691 N N . VAL A 1 206 ? 18.536 -3.517 -33.559 1.00 80.69 206 VAL A N 1
ATOM 1692 C CA . VAL A 1 206 ? 18.182 -4.296 -34.758 1.00 80.69 206 VAL A CA 1
ATOM 1693 C C . VAL A 1 206 ? 18.798 -3.684 -36.019 1.00 80.69 206 VAL A C 1
ATOM 1695 O O . VAL A 1 206 ? 19.373 -4.413 -36.823 1.00 80.69 206 VAL A O 1
ATOM 1698 N N . TYR A 1 207 ? 18.755 -2.358 -36.175 1.00 73.12 207 TYR A N 1
ATOM 1699 C CA . TYR A 1 207 ? 19.370 -1.671 -37.315 1.00 73.12 207 TYR A CA 1
ATOM 1700 C C . TYR A 1 207 ? 20.882 -1.928 -37.399 1.00 73.12 207 TYR A C 1
ATOM 1702 O O . TYR A 1 207 ? 21.393 -2.287 -38.459 1.00 73.12 207 TYR A O 1
ATOM 1710 N N . VAL A 1 208 ? 21.597 -1.819 -36.273 1.00 68.75 208 VAL A N 1
ATOM 1711 C CA . VAL A 1 208 ? 23.042 -2.096 -36.221 1.00 68.75 208 VAL A CA 1
ATOM 1712 C C . VAL A 1 208 ? 23.345 -3.559 -36.561 1.00 68.75 208 VAL A C 1
ATOM 1714 O O . VAL A 1 208 ? 24.281 -3.823 -37.313 1.00 68.75 208 VAL A O 1
ATOM 1717 N N . ALA A 1 209 ? 22.541 -4.509 -36.072 1.00 72.62 209 ALA A N 1
ATOM 1718 C CA . ALA A 1 209 ? 22.702 -5.927 -36.396 1.00 72.62 209 ALA A CA 1
ATOM 1719 C C . ALA A 1 209 ? 22.502 -6.214 -37.896 1.00 72.62 209 ALA A C 1
ATOM 1721 O O . ALA A 1 209 ? 23.249 -7.002 -38.473 1.00 72.62 209 ALA A O 1
ATOM 1722 N N . ILE A 1 210 ? 21.542 -5.543 -38.542 1.00 78.38 210 ILE A N 1
ATOM 1723 C CA . ILE A 1 210 ? 21.296 -5.661 -39.987 1.00 78.38 210 ILE A CA 1
ATOM 1724 C C . ILE A 1 210 ? 22.473 -5.098 -40.794 1.00 78.38 210 ILE A C 1
ATOM 1726 O O . ILE A 1 210 ? 22.934 -5.745 -41.732 1.00 78.38 210 ILE A O 1
ATOM 1730 N N . VAL A 1 211 ? 22.998 -3.928 -40.417 1.00 72.81 211 VAL A N 1
ATOM 1731 C CA . VAL A 1 211 ? 24.165 -3.315 -41.080 1.00 72.81 211 VAL A CA 1
ATOM 1732 C C . VAL A 1 211 ? 25.411 -4.199 -40.941 1.00 72.81 211 VAL A C 1
ATOM 1734 O O . VAL A 1 211 ? 26.142 -4.399 -41.911 1.00 72.81 211 VAL A O 1
ATOM 1737 N N . LEU A 1 212 ? 25.622 -4.792 -39.762 1.00 64.69 212 LEU A N 1
ATOM 1738 C CA . LEU A 1 212 ? 26.692 -5.764 -39.521 1.00 64.69 212 LEU A CA 1
ATOM 1739 C C . LEU A 1 212 ? 26.529 -7.038 -40.362 1.00 64.69 212 LEU A C 1
ATOM 1741 O O . LEU A 1 212 ? 27.511 -7.544 -40.902 1.00 64.69 212 LEU A O 1
ATOM 1745 N N . ALA A 1 213 ? 25.302 -7.545 -40.500 1.00 68.81 213 ALA A N 1
ATOM 1746 C CA . ALA A 1 213 ? 25.017 -8.722 -41.315 1.00 68.81 213 ALA A CA 1
ATOM 1747 C C . ALA A 1 213 ? 25.261 -8.458 -42.810 1.00 68.81 213 ALA A C 1
ATOM 1749 O O . ALA A 1 213 ? 25.874 -9.284 -43.483 1.00 68.81 213 ALA A O 1
ATOM 1750 N N . ALA A 1 214 ? 24.854 -7.291 -43.318 1.00 63.22 214 ALA A N 1
ATOM 1751 C CA . ALA A 1 214 ? 25.101 -6.890 -44.704 1.00 63.22 214 ALA A CA 1
ATOM 1752 C C . ALA A 1 214 ? 26.606 -6.803 -45.016 1.00 63.22 214 ALA A C 1
ATOM 1754 O O . ALA A 1 214 ? 27.061 -7.260 -46.061 1.00 63.22 214 ALA A O 1
ATOM 1755 N N . MET A 1 215 ? 27.401 -6.309 -44.066 1.00 66.44 215 MET A N 1
ATOM 1756 C CA . MET A 1 215 ? 28.852 -6.218 -44.215 1.00 66.44 215 MET A CA 1
ATOM 1757 C C . MET A 1 215 ? 29.548 -7.589 -44.266 1.00 66.44 215 MET A C 1
ATOM 1759 O O . MET A 1 215 ? 30.510 -7.770 -45.014 1.00 66.44 215 MET A O 1
ATOM 1763 N N . GLN A 1 216 ? 29.068 -8.568 -43.489 1.00 58.44 216 GLN A N 1
ATOM 1764 C CA . GLN A 1 216 ? 29.600 -9.938 -43.523 1.00 58.44 216 GLN A CA 1
ATOM 1765 C C . GLN A 1 216 ? 29.385 -10.607 -44.891 1.00 58.44 216 GLN A C 1
ATOM 1767 O O . GLN A 1 216 ? 30.207 -11.424 -45.303 1.00 58.44 216 GLN A O 1
ATOM 1772 N N . VAL A 1 217 ? 28.320 -10.231 -45.607 1.00 63.28 217 VAL A N 1
ATOM 1773 C CA . VAL A 1 217 ? 28.018 -10.723 -46.960 1.00 63.28 217 VAL A CA 1
ATOM 1774 C C . VAL A 1 217 ? 28.947 -10.092 -48.011 1.00 63.28 217 VAL A C 1
ATOM 1776 O O . VAL A 1 217 ? 29.411 -10.803 -48.900 1.00 63.28 217 VAL A O 1
ATOM 1779 N N . ASP A 1 218 ? 29.314 -8.814 -47.866 1.00 55.34 218 ASP A N 1
ATOM 1780 C CA . ASP A 1 218 ? 30.199 -8.101 -48.810 1.00 55.34 218 ASP A CA 1
ATOM 1781 C C . ASP A 1 218 ? 31.686 -8.507 -48.714 1.00 55.34 218 ASP A C 1
ATOM 1783 O O . ASP A 1 218 ? 32.395 -8.544 -49.725 1.00 55.34 218 ASP A O 1
ATOM 1787 N N . LEU A 1 219 ? 32.178 -8.864 -47.521 1.00 56.06 219 LEU A N 1
ATOM 1788 C CA . LEU A 1 219 ? 33.551 -9.364 -47.309 1.00 56.06 219 LEU A CA 1
ATOM 1789 C C . LEU A 1 219 ? 33.802 -10.741 -47.951 1.00 56.06 219 LEU A C 1
ATOM 1791 O O . LEU A 1 219 ? 34.950 -11.095 -48.221 1.00 56.06 219 LEU A O 1
ATOM 1795 N N . ALA A 1 220 ? 32.744 -11.515 -48.212 1.00 56.34 220 ALA A N 1
ATOM 1796 C CA . ALA A 1 220 ? 32.831 -12.843 -48.819 1.00 56.34 220 ALA A CA 1
ATOM 1797 C C . ALA A 1 220 ? 32.966 -12.804 -50.358 1.00 56.34 220 ALA A C 1
ATOM 1799 O O . ALA A 1 220 ? 33.313 -13.810 -50.987 1.00 56.34 220 ALA A O 1
ATOM 1800 N N . THR A 1 221 ? 32.719 -11.652 -50.987 1.00 56.75 221 THR A N 1
ATOM 1801 C CA . THR A 1 221 ? 32.769 -11.484 -52.445 1.00 56.75 221 THR A CA 1
ATOM 1802 C C . THR A 1 221 ? 34.198 -11.259 -52.955 1.00 56.75 221 THR A C 1
ATOM 1804 O O . THR A 1 221 ? 34.812 -10.214 -52.749 1.00 56.75 221 THR A O 1
ATOM 1807 N N . LYS A 1 222 ? 34.728 -12.236 -53.708 1.00 52.25 222 LYS A N 1
ATOM 1808 C CA . LYS A 1 222 ? 36.117 -12.277 -54.222 1.00 52.25 222 LYS A CA 1
ATOM 1809 C C . LYS A 1 222 ? 36.533 -11.092 -55.118 1.00 52.25 222 LYS A C 1
ATOM 1811 O O . LYS A 1 222 ? 37.723 -10.908 -55.343 1.00 52.25 222 LYS A O 1
ATOM 1816 N N . ALA A 1 223 ? 35.587 -10.290 -55.615 1.00 55.12 223 ALA A N 1
ATOM 1817 C CA . ALA A 1 223 ? 35.849 -9.156 -56.508 1.00 55.12 223 ALA A CA 1
ATOM 1818 C C . ALA A 1 223 ? 36.454 -7.922 -55.805 1.00 55.12 223 ALA A C 1
ATOM 1820 O O . ALA A 1 223 ? 37.129 -7.132 -56.457 1.00 55.12 223 ALA A O 1
ATOM 1821 N N . LEU A 1 224 ? 36.243 -7.753 -54.491 1.00 56.09 224 LEU A N 1
ATOM 1822 C CA . LEU A 1 224 ? 36.706 -6.580 -53.725 1.00 56.09 224 LEU A CA 1
ATOM 1823 C C . LEU A 1 224 ? 37.780 -6.905 -52.672 1.00 56.09 224 LEU A C 1
ATOM 1825 O O . LEU A 1 224 ? 38.332 -5.999 -52.048 1.00 56.09 224 LEU A O 1
ATOM 1829 N N . ALA A 1 225 ? 38.126 -8.183 -52.501 1.00 57.78 225 ALA A N 1
ATOM 1830 C CA . ALA A 1 225 ? 39.092 -8.637 -51.501 1.00 57.78 225 ALA A CA 1
ATOM 1831 C C . ALA A 1 225 ? 40.539 -8.170 -51.763 1.00 57.78 225 ALA A C 1
ATOM 1833 O O . ALA A 1 225 ? 41.343 -8.179 -50.840 1.00 57.78 225 ALA A O 1
ATOM 1834 N N . ASN A 1 226 ? 40.874 -7.747 -52.986 1.00 61.34 226 ASN A N 1
ATOM 1835 C CA . ASN A 1 226 ? 42.251 -7.447 -53.408 1.00 61.34 226 ASN A CA 1
ATOM 1836 C C . ASN A 1 226 ? 42.614 -5.947 -53.422 1.00 61.34 226 ASN A C 1
ATOM 1838 O O . ASN A 1 226 ? 43.655 -5.587 -53.963 1.00 61.34 226 ASN A O 1
ATOM 1842 N N . ASN A 1 227 ? 41.759 -5.060 -52.894 1.00 71.06 227 ASN A N 1
ATOM 1843 C CA . ASN A 1 227 ? 42.003 -3.613 -52.900 1.00 71.06 227 ASN A CA 1
ATOM 1844 C C . ASN A 1 227 ? 42.272 -3.085 -51.478 1.00 71.06 227 ASN A C 1
ATOM 1846 O O . ASN A 1 227 ? 41.387 -3.103 -50.620 1.00 71.06 227 ASN A O 1
ATOM 1850 N N . ASP A 1 228 ? 43.482 -2.573 -51.239 1.00 70.62 228 ASP A N 1
ATOM 1851 C CA . ASP A 1 228 ? 43.965 -2.141 -49.915 1.00 70.62 228 ASP A CA 1
ATOM 1852 C C . ASP A 1 228 ? 43.139 -0.992 -49.316 1.00 70.62 228 ASP A C 1
ATOM 1854 O O . ASP A 1 228 ? 42.904 -0.916 -48.104 1.00 70.62 228 ASP A O 1
ATOM 1858 N N . THR A 1 229 ? 42.624 -0.106 -50.172 1.00 72.69 229 THR A N 1
ATOM 1859 C CA . THR A 1 229 ? 41.732 0.979 -49.740 1.00 72.69 229 THR A CA 1
ATOM 1860 C C . THR A 1 229 ? 40.414 0.438 -49.183 1.00 72.69 229 THR A C 1
ATOM 1862 O O . THR A 1 229 ? 39.949 0.915 -48.145 1.00 72.69 229 THR A O 1
ATOM 1865 N N . PHE A 1 230 ? 39.870 -0.616 -49.797 1.00 67.38 230 PHE A N 1
ATOM 1866 C CA . PHE A 1 230 ? 38.645 -1.277 -49.358 1.00 67.38 230 PHE A CA 1
ATOM 1867 C C . PHE A 1 230 ? 38.861 -2.084 -48.073 1.00 67.38 230 PHE A C 1
ATOM 1869 O O . PHE A 1 230 ? 38.057 -1.983 -47.145 1.00 67.38 230 PHE A O 1
ATOM 1876 N N . GLN A 1 231 ? 39.985 -2.799 -47.952 1.00 70.56 231 GLN A N 1
ATOM 1877 C CA . GLN A 1 231 ? 40.315 -3.519 -46.720 1.00 70.56 231 GLN A CA 1
ATOM 1878 C C . GLN A 1 231 ? 40.503 -2.573 -45.523 1.00 70.56 231 GLN A C 1
ATOM 1880 O O . GLN A 1 231 ? 39.975 -2.832 -44.441 1.00 70.56 231 GLN A O 1
ATOM 1885 N N . SER A 1 232 ? 41.179 -1.433 -45.708 1.00 68.50 232 SER A N 1
ATOM 1886 C CA . SER A 1 232 ? 41.375 -0.454 -44.627 1.00 68.50 232 SER A CA 1
ATOM 1887 C C . SER A 1 232 ? 40.080 0.257 -44.203 1.00 68.50 232 SER A C 1
ATOM 1889 O O . SER A 1 232 ? 39.940 0.650 -43.039 1.00 68.50 232 SER A O 1
ATOM 1891 N N . ALA A 1 233 ? 39.135 0.442 -45.132 1.00 72.19 233 ALA A N 1
ATOM 1892 C CA . ALA A 1 233 ? 37.815 1.002 -44.854 1.00 72.19 233 ALA A CA 1
ATOM 1893 C C . ALA A 1 233 ? 36.928 -0.019 -44.124 1.00 72.19 233 ALA A C 1
ATOM 1895 O O . ALA A 1 233 ? 36.333 0.309 -43.098 1.00 72.19 233 ALA A O 1
ATOM 1896 N N . SER A 1 234 ? 36.929 -1.270 -44.591 1.00 70.75 234 SER A N 1
ATOM 1897 C CA . SER A 1 234 ? 36.212 -2.386 -43.974 1.00 70.75 234 SER A CA 1
ATOM 1898 C C . SER A 1 234 ? 36.707 -2.648 -42.547 1.00 70.75 234 SER A C 1
ATOM 1900 O O . SER A 1 234 ? 35.917 -2.664 -41.609 1.00 70.75 234 SER A O 1
ATOM 1902 N N . HIS A 1 235 ? 38.024 -2.692 -42.321 1.00 70.81 235 HIS A N 1
ATOM 1903 C CA . HIS A 1 235 ? 38.588 -2.862 -40.978 1.00 70.81 235 HIS A CA 1
ATOM 1904 C C . HIS A 1 235 ? 38.154 -1.747 -40.006 1.00 70.81 235 HIS A C 1
ATOM 1906 O O . HIS A 1 235 ? 37.719 -2.028 -38.888 1.00 70.81 235 HIS A O 1
ATOM 1912 N N . ARG A 1 236 ? 38.217 -0.473 -40.426 1.00 70.69 236 ARG A N 1
ATOM 1913 C CA . ARG A 1 236 ? 37.779 0.668 -39.598 1.00 70.69 236 ARG A CA 1
ATOM 1914 C C . ARG A 1 236 ? 36.287 0.613 -39.268 1.00 70.69 236 ARG A C 1
ATOM 1916 O O . ARG A 1 236 ? 35.903 0.925 -38.143 1.00 70.69 236 ARG A O 1
ATOM 1923 N N . PHE A 1 237 ? 35.465 0.181 -40.218 1.00 69.00 237 PHE A N 1
ATOM 1924 C CA . PHE A 1 237 ? 34.025 0.055 -40.027 1.00 69.00 237 PHE A CA 1
ATOM 1925 C C . PHE A 1 237 ? 33.653 -1.126 -39.111 1.00 69.00 237 PHE A C 1
ATOM 1927 O O . PHE A 1 237 ? 32.771 -0.979 -38.263 1.00 69.00 237 PHE A O 1
ATOM 1934 N N . THR A 1 238 ? 34.366 -2.255 -39.192 1.00 70.50 238 THR A N 1
ATOM 1935 C CA . THR A 1 238 ? 34.193 -3.397 -38.274 1.00 70.50 238 THR A CA 1
ATOM 1936 C C . THR A 1 238 ? 34.533 -3.004 -36.840 1.00 70.50 238 THR A C 1
ATOM 1938 O O . THR A 1 238 ? 33.753 -3.252 -35.922 1.00 70.50 238 THR A O 1
ATOM 1941 N N . VAL A 1 239 ? 35.669 -2.330 -36.642 1.00 73.50 239 VAL A N 1
ATOM 1942 C CA . VAL A 1 239 ? 36.098 -1.848 -35.321 1.00 73.50 239 VAL A CA 1
ATOM 1943 C C . VAL A 1 239 ? 35.074 -0.864 -34.748 1.00 73.50 239 VAL A C 1
ATOM 1945 O O . VAL A 1 239 ? 34.660 -1.017 -33.600 1.00 73.50 239 VAL A O 1
ATOM 1948 N N . PHE A 1 240 ? 34.595 0.092 -35.551 1.00 73.00 240 PHE A N 1
ATOM 1949 C CA . PHE A 1 240 ? 33.555 1.039 -35.138 1.00 73.00 240 PHE A CA 1
ATOM 1950 C C . PHE A 1 240 ? 32.228 0.349 -34.787 1.00 73.00 240 PHE A C 1
ATOM 1952 O O . PHE A 1 240 ? 31.586 0.718 -33.808 1.00 73.00 240 PHE A O 1
ATOM 1959 N N . SER A 1 241 ? 31.837 -0.686 -35.529 1.00 66.44 241 SER A N 1
ATOM 1960 C CA . SER A 1 241 ? 30.568 -1.390 -35.311 1.00 66.44 241 SER A CA 1
ATOM 1961 C C . SER A 1 241 ? 30.585 -2.337 -34.106 1.00 66.44 241 SER A C 1
ATOM 1963 O O . SER A 1 241 ? 29.523 -2.686 -33.600 1.00 66.44 241 SER A O 1
ATOM 1965 N N . ILE A 1 242 ? 31.766 -2.721 -33.607 1.00 72.31 242 ILE A N 1
ATOM 1966 C CA . ILE A 1 242 ? 31.921 -3.467 -32.346 1.00 72.31 242 ILE A CA 1
ATOM 1967 C C . ILE A 1 242 ? 32.051 -2.500 -31.158 1.00 72.31 242 ILE A C 1
ATOM 1969 O O . ILE A 1 242 ? 31.357 -2.649 -30.152 1.00 72.31 242 ILE A O 1
ATOM 1973 N N . LEU A 1 243 ? 32.910 -1.480 -31.270 1.00 73.56 243 LEU A N 1
ATOM 1974 C CA . LEU A 1 243 ? 33.147 -0.506 -30.195 1.00 73.56 243 LEU A CA 1
ATOM 1975 C C . LEU A 1 243 ? 31.980 0.460 -29.987 1.00 73.56 243 LEU A C 1
ATOM 1977 O O . LEU A 1 243 ? 31.733 0.866 -28.855 1.00 73.56 243 LEU A O 1
ATOM 1981 N N . GLY A 1 244 ? 31.253 0.818 -31.044 1.00 69.94 244 GLY A N 1
ATOM 1982 C CA . GLY A 1 244 ? 30.127 1.750 -30.992 1.00 69.94 244 GLY A CA 1
ATOM 1983 C C . GLY A 1 244 ? 29.005 1.270 -30.067 1.00 69.94 244 GLY A C 1
ATOM 1984 O O . GLY A 1 244 ? 28.683 1.975 -29.110 1.00 69.94 244 GLY A O 1
ATOM 1985 N N . PRO A 1 245 ? 28.445 0.061 -30.267 1.00 73.56 245 PRO A N 1
ATOM 1986 C CA . PRO A 1 245 ? 27.444 -0.507 -29.366 1.00 73.56 245 PRO A CA 1
ATOM 1987 C C . PRO A 1 245 ? 27.971 -0.725 -27.946 1.00 73.56 245 PRO A C 1
ATOM 1989 O O . PRO A 1 245 ? 27.239 -0.493 -26.985 1.00 73.56 245 PRO A O 1
ATOM 1992 N N . LEU A 1 246 ? 29.245 -1.107 -27.791 1.00 74.31 246 LEU A N 1
ATOM 1993 C CA . LEU A 1 246 ? 29.861 -1.274 -26.475 1.00 74.31 246 LEU A CA 1
ATOM 1994 C C . LEU A 1 246 ? 29.918 0.064 -25.719 1.00 74.31 246 LEU A C 1
ATOM 1996 O O . LEU A 1 246 ? 29.473 0.149 -24.577 1.00 74.31 246 LEU A O 1
ATOM 2000 N N . ALA A 1 247 ? 30.375 1.130 -26.377 1.00 77.06 247 ALA A N 1
ATOM 2001 C CA . ALA A 1 247 ? 30.428 2.471 -25.807 1.00 77.06 247 ALA A CA 1
ATOM 2002 C C . ALA A 1 247 ? 29.024 3.032 -25.530 1.00 77.06 247 ALA A C 1
ATOM 2004 O O . ALA A 1 247 ? 28.784 3.577 -24.455 1.00 77.06 247 ALA A O 1
ATOM 2005 N N . ALA A 1 248 ? 28.078 2.849 -26.455 1.00 73.56 248 ALA A N 1
ATOM 2006 C CA . ALA A 1 248 ? 26.689 3.264 -26.276 1.00 73.56 248 ALA A CA 1
ATOM 2007 C C . ALA A 1 248 ? 26.028 2.538 -25.094 1.00 73.56 248 ALA A C 1
ATOM 2009 O O . ALA A 1 248 ? 25.397 3.179 -24.258 1.00 73.56 248 ALA A O 1
ATOM 2010 N N . SER A 1 249 ? 26.222 1.221 -24.973 1.00 74.56 249 SER A N 1
ATOM 2011 C CA . SER A 1 249 ? 25.707 0.437 -23.845 1.00 74.56 249 SER A CA 1
ATOM 2012 C C . SER A 1 249 ? 26.328 0.876 -22.517 1.00 74.56 249 SER A C 1
ATOM 2014 O O . SER A 1 249 ? 25.605 1.073 -21.543 1.00 74.56 249 SER A O 1
ATOM 2016 N N . GLY A 1 250 ? 27.638 1.145 -22.495 1.00 77.38 250 GLY A N 1
ATOM 2017 C CA . GLY A 1 250 ? 28.327 1.710 -21.337 1.00 77.38 250 GLY A CA 1
ATOM 2018 C C . GLY A 1 250 ? 27.774 3.079 -20.934 1.00 77.38 250 GLY A C 1
ATOM 2019 O O . GLY A 1 250 ? 27.513 3.308 -19.754 1.00 77.38 250 GLY A O 1
ATOM 2020 N N . LEU A 1 251 ? 27.517 3.967 -21.901 1.00 79.25 251 LEU A N 1
ATOM 2021 C CA . LEU A 1 251 ? 26.903 5.275 -21.651 1.00 79.25 251 LEU A CA 1
ATOM 2022 C C . LEU A 1 251 ? 25.473 5.147 -21.117 1.00 79.25 251 LEU A C 1
ATOM 2024 O O . LEU A 1 251 ? 25.120 5.857 -20.179 1.00 79.25 251 LEU A O 1
ATOM 2028 N N . ILE A 1 252 ? 24.668 4.228 -21.657 1.00 77.31 252 ILE A N 1
ATOM 2029 C CA . ILE A 1 252 ? 23.308 3.955 -21.168 1.00 77.31 252 ILE A CA 1
ATOM 2030 C C . ILE A 1 252 ? 23.348 3.448 -19.724 1.00 77.31 252 ILE A C 1
ATOM 2032 O O . ILE A 1 252 ? 22.586 3.935 -18.890 1.00 77.31 252 ILE A O 1
ATOM 2036 N N . ILE A 1 253 ? 24.252 2.516 -19.405 1.00 78.19 253 ILE A N 1
ATOM 2037 C CA . ILE A 1 253 ? 24.433 2.005 -18.040 1.00 78.19 253 ILE A CA 1
ATOM 2038 C C . ILE A 1 253 ? 24.863 3.135 -17.103 1.00 78.19 253 ILE A C 1
ATOM 2040 O O . ILE A 1 253 ? 24.309 3.265 -16.015 1.00 78.19 253 ILE A O 1
ATOM 2044 N N . LEU A 1 254 ? 25.800 3.989 -17.520 1.00 83.69 254 LEU A N 1
ATOM 2045 C CA . LEU A 1 254 ? 26.252 5.132 -16.726 1.00 83.69 254 LEU A CA 1
ATOM 2046 C C . LEU A 1 254 ? 25.099 6.111 -16.468 1.00 83.69 254 LEU A C 1
ATOM 2048 O O . LEU A 1 254 ? 24.870 6.487 -15.319 1.00 83.69 254 LEU A O 1
ATOM 2052 N N . PHE A 1 255 ? 24.327 6.464 -17.498 1.00 77.69 255 PHE A N 1
ATOM 2053 C CA . PHE A 1 255 ? 23.134 7.300 -17.357 1.00 77.69 255 PHE A CA 1
ATOM 2054 C C . PHE A 1 255 ? 22.103 6.670 -16.421 1.00 77.69 255 PHE A C 1
ATOM 2056 O O . PHE A 1 255 ? 21.581 7.355 -15.543 1.00 77.69 255 PHE A O 1
ATOM 2063 N N . PHE A 1 256 ? 21.836 5.370 -16.558 1.00 74.62 256 PHE A N 1
ATOM 2064 C CA . PHE A 1 256 ? 20.938 4.649 -15.662 1.00 74.62 256 PHE A CA 1
ATOM 2065 C C . PHE A 1 256 ? 21.443 4.686 -14.216 1.00 74.62 256 PHE A C 1
ATOM 2067 O O . PHE A 1 256 ? 20.668 5.000 -13.318 1.00 74.62 256 PHE A O 1
ATOM 2074 N N . CYS A 1 257 ? 22.735 4.448 -13.982 1.00 77.88 257 CYS A N 1
ATOM 2075 C CA . CYS A 1 257 ? 23.356 4.543 -12.662 1.00 77.88 257 CYS A CA 1
ATOM 2076 C C . CYS A 1 257 ? 23.261 5.961 -12.085 1.00 77.88 257 CYS A C 1
ATOM 2078 O O . CYS A 1 257 ? 22.900 6.112 -10.922 1.00 77.88 257 CYS A O 1
ATOM 2080 N N . TYR A 1 258 ? 23.521 6.998 -12.886 1.00 81.50 258 TYR A N 1
ATOM 2081 C CA . TYR A 1 258 ? 23.363 8.393 -12.472 1.00 81.50 258 TYR A CA 1
ATOM 2082 C C . TYR A 1 258 ? 21.917 8.688 -12.064 1.00 81.50 258 TYR A C 1
ATOM 2084 O O . TYR A 1 258 ? 21.677 9.149 -10.950 1.00 81.50 258 TYR A O 1
ATOM 2092 N N . PHE A 1 259 ? 20.948 8.357 -12.923 1.00 71.00 259 PHE A N 1
ATOM 2093 C CA . PHE A 1 259 ? 19.530 8.543 -12.625 1.00 71.00 259 PHE A CA 1
ATOM 2094 C C . PHE A 1 259 ? 19.089 7.726 -11.417 1.00 71.00 259 PHE A C 1
ATOM 2096 O O . PHE A 1 259 ? 18.299 8.219 -10.621 1.00 71.00 259 PHE A O 1
ATOM 2103 N N . PHE A 1 260 ? 19.583 6.499 -11.256 1.00 72.75 260 PHE A N 1
ATOM 2104 C CA . PHE A 1 260 ? 19.283 5.643 -10.115 1.00 72.75 260 PHE A CA 1
ATOM 2105 C C . PHE A 1 260 ? 19.820 6.244 -8.816 1.00 72.75 260 PHE A C 1
ATOM 2107 O O . PHE A 1 260 ? 19.080 6.320 -7.839 1.00 72.75 260 PHE A O 1
ATOM 2114 N N . VAL A 1 261 ? 21.067 6.724 -8.811 1.00 77.88 261 VAL A N 1
ATOM 2115 C CA . VAL A 1 261 ? 21.677 7.388 -7.653 1.00 77.88 261 VAL A CA 1
ATOM 2116 C C . VAL A 1 261 ? 20.950 8.691 -7.334 1.00 77.88 261 VAL A C 1
ATOM 2118 O O . VAL A 1 261 ? 20.611 8.906 -6.174 1.00 77.88 261 VAL A O 1
ATOM 2121 N N . ASP A 1 262 ? 20.629 9.524 -8.326 1.00 72.94 262 ASP A N 1
ATOM 2122 C CA . ASP A 1 262 ? 19.846 10.746 -8.113 1.00 72.94 262 ASP A CA 1
ATOM 2123 C C . ASP A 1 262 ? 18.452 10.421 -7.550 1.00 72.94 262 ASP A C 1
ATOM 2125 O O . ASP A 1 262 ? 18.059 10.938 -6.500 1.00 72.94 262 ASP A O 1
ATOM 2129 N N . ASN A 1 263 ? 17.736 9.460 -8.148 1.00 67.25 263 ASN A N 1
ATOM 2130 C CA . ASN A 1 263 ? 16.446 9.001 -7.630 1.00 67.25 263 ASN A CA 1
ATOM 2131 C C . ASN A 1 263 ? 16.564 8.451 -6.206 1.00 67.25 263 ASN A C 1
ATOM 2133 O O . ASN A 1 263 ? 15.681 8.708 -5.382 1.00 67.25 263 ASN A O 1
ATOM 2137 N N . TRP A 1 264 ? 17.627 7.706 -5.901 1.00 71.38 264 TRP A N 1
ATOM 2138 C CA . TRP A 1 264 ? 17.876 7.136 -4.582 1.00 71.38 264 TRP A CA 1
ATOM 2139 C C . TRP A 1 264 ? 18.159 8.240 -3.558 1.00 71.38 264 TRP A C 1
ATOM 2141 O O . TRP A 1 264 ? 17.494 8.292 -2.520 1.00 71.38 264 TRP A O 1
ATOM 2151 N N . VAL A 1 265 ? 19.052 9.184 -3.865 1.00 77.25 265 VAL A N 1
ATOM 2152 C CA . VAL A 1 265 ? 19.374 10.334 -3.007 1.00 77.25 265 VAL A CA 1
ATOM 2153 C C . VAL A 1 265 ? 18.130 11.179 -2.760 1.00 77.25 265 VAL A C 1
ATOM 2155 O O . VAL A 1 265 ? 17.820 11.485 -1.606 1.00 77.25 265 VAL A O 1
ATOM 2158 N N . VAL A 1 266 ? 17.359 11.500 -3.802 1.00 72.69 266 VAL A N 1
ATOM 2159 C CA . VAL A 1 266 ? 16.110 12.259 -3.669 1.00 72.69 266 VAL A CA 1
ATOM 2160 C C . VAL A 1 266 ? 15.095 11.486 -2.828 1.00 72.69 266 VAL A C 1
ATOM 2162 O O . VAL A 1 266 ? 14.447 12.083 -1.968 1.00 72.69 266 VAL A O 1
ATOM 2165 N N . THR A 1 267 ? 14.975 10.168 -3.005 1.00 63.59 267 THR A N 1
ATOM 2166 C CA . THR A 1 267 ? 14.054 9.321 -2.227 1.00 63.59 267 THR A CA 1
ATOM 2167 C C . THR A 1 267 ? 14.459 9.244 -0.753 1.00 63.59 267 THR A C 1
ATOM 2169 O O . THR A 1 267 ? 13.606 9.400 0.124 1.00 63.59 267 THR A O 1
ATOM 2172 N N . LEU A 1 268 ? 15.752 9.093 -0.450 1.00 69.75 268 LEU A N 1
ATOM 2173 C CA . LEU A 1 268 ? 16.284 9.115 0.917 1.00 69.75 268 LEU A CA 1
ATOM 2174 C C . LEU A 1 268 ? 16.126 10.492 1.569 1.00 69.75 268 LEU A C 1
ATOM 2176 O O . LEU A 1 268 ? 15.701 10.587 2.725 1.00 69.75 268 LEU A O 1
ATOM 2180 N N . ALA A 1 269 ? 16.412 11.568 0.833 1.00 74.69 269 ALA A N 1
ATOM 2181 C CA . ALA A 1 269 ? 16.232 12.937 1.299 1.00 74.69 269 ALA A CA 1
ATOM 2182 C C . ALA A 1 269 ? 14.754 13.233 1.587 1.00 74.69 269 ALA A C 1
ATOM 2184 O O . ALA A 1 269 ? 14.437 13.799 2.638 1.00 74.69 269 ALA A O 1
ATOM 2185 N N . TYR A 1 270 ? 13.841 12.788 0.717 1.00 66.69 270 TYR A N 1
ATOM 2186 C CA . TYR A 1 270 ? 12.400 12.855 0.957 1.00 66.69 270 TYR A CA 1
ATOM 2187 C C . TYR A 1 270 ? 12.003 12.051 2.194 1.00 66.69 270 TYR A C 1
ATOM 2189 O O . TYR A 1 270 ? 11.353 12.613 3.072 1.00 66.69 270 TYR A O 1
ATOM 2197 N N . ARG A 1 271 ? 12.429 10.785 2.332 1.00 63.28 271 ARG A N 1
ATOM 2198 C CA . ARG A 1 271 ? 12.136 9.950 3.516 1.00 63.28 271 ARG A CA 1
ATOM 2199 C C . ARG A 1 271 ? 12.582 10.656 4.798 1.00 63.28 271 ARG A C 1
ATOM 2201 O O . ARG A 1 271 ? 11.789 10.794 5.727 1.00 63.28 271 ARG A O 1
ATOM 2208 N N . LYS A 1 272 ? 13.807 11.195 4.825 1.00 69.69 272 LYS A N 1
ATOM 2209 C CA . LYS A 1 272 ? 14.378 11.883 5.996 1.00 69.69 272 LYS A CA 1
ATOM 2210 C C . LYS A 1 272 ? 13.687 13.216 6.308 1.00 69.69 272 LYS A C 1
ATOM 2212 O O . LYS A 1 272 ? 13.508 13.537 7.481 1.00 69.69 272 LYS A O 1
ATOM 2217 N N . ARG A 1 273 ? 13.301 14.004 5.296 1.00 67.62 273 ARG A N 1
ATOM 2218 C CA . ARG A 1 273 ? 12.537 15.257 5.481 1.00 67.62 273 ARG A CA 1
ATOM 2219 C C . ARG A 1 273 ? 11.101 14.979 5.924 1.00 67.62 273 ARG A C 1
ATOM 2221 O O . ARG A 1 273 ? 10.591 15.661 6.806 1.00 67.62 273 ARG A O 1
ATOM 2228 N N . ARG A 1 274 ? 10.462 13.952 5.360 1.00 61.94 274 ARG A N 1
ATOM 2229 C CA . ARG A 1 274 ? 9.097 13.545 5.711 1.00 61.94 274 ARG A CA 1
ATOM 2230 C C . ARG A 1 274 ? 9.027 13.012 7.134 1.00 61.94 274 ARG A C 1
ATOM 2232 O O . ARG A 1 274 ? 8.183 13.495 7.881 1.00 61.94 274 ARG A O 1
ATOM 2239 N N . LEU A 1 275 ? 9.935 12.118 7.532 1.00 61.81 275 LEU A N 1
ATOM 2240 C CA . LEU A 1 275 ? 10.003 11.607 8.906 1.00 61.81 275 LEU A CA 1
ATOM 2241 C C . LEU A 1 275 ? 10.245 12.729 9.921 1.00 61.81 275 LEU A C 1
ATOM 2243 O O . LEU A 1 275 ? 9.534 12.786 10.919 1.00 61.81 275 LEU A O 1
ATOM 2247 N N . ARG A 1 276 ? 11.148 13.678 9.627 1.00 62.81 276 ARG A N 1
ATOM 2248 C CA . ARG A 1 276 ? 11.3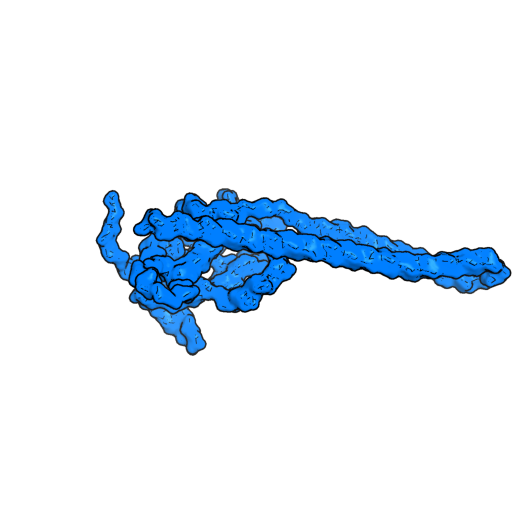33 14.877 10.463 1.00 62.81 276 ARG A CA 1
ATOM 2249 C C . ARG A 1 276 ? 10.057 15.710 10.567 1.00 62.81 276 ARG A C 1
ATOM 2251 O O . ARG A 1 276 ? 9.590 15.960 11.664 1.00 62.81 276 ARG A O 1
ATOM 2258 N N . SER A 1 277 ? 9.390 15.989 9.447 1.00 62.28 277 SER A N 1
ATOM 2259 C CA . SER A 1 277 ? 8.121 16.731 9.460 1.00 62.28 277 SER A CA 1
ATOM 2260 C C . SER A 1 277 ? 6.976 16.016 10.198 1.00 62.28 277 SER A C 1
ATOM 2262 O O . SER A 1 277 ? 5.998 16.655 10.579 1.00 62.28 277 SER A O 1
ATOM 2264 N N . ILE A 1 278 ? 7.040 14.688 10.332 1.00 56.19 278 ILE A N 1
ATOM 2265 C CA . ILE A 1 278 ? 6.088 13.901 11.124 1.00 56.19 278 ILE A CA 1
ATOM 2266 C C . ILE A 1 278 ? 6.453 14.026 12.605 1.00 56.19 278 ILE A C 1
ATOM 2268 O O . ILE A 1 278 ? 5.579 14.333 13.409 1.00 56.19 278 ILE A O 1
ATOM 2272 N N . GLN A 1 279 ? 7.733 13.870 12.951 1.00 57.94 279 GLN A N 1
ATOM 2273 C CA . GLN A 1 279 ? 8.240 14.007 14.317 1.00 57.94 279 GLN A CA 1
ATOM 2274 C C . GLN A 1 279 ? 7.977 15.411 14.889 1.00 57.94 279 GLN A C 1
ATOM 2276 O O . GLN A 1 279 ? 7.384 15.538 15.959 1.00 57.94 279 GLN A O 1
ATOM 2281 N N . ASP A 1 280 ? 8.302 16.456 14.127 1.00 59.88 280 ASP A N 1
ATOM 2282 C CA . ASP A 1 280 ? 8.138 17.862 14.518 1.00 59.88 280 ASP A CA 1
ATOM 2283 C C . ASP A 1 280 ? 6.665 18.267 14.667 1.00 59.88 280 ASP A C 1
ATOM 2285 O O . ASP A 1 280 ? 6.349 19.219 15.365 1.00 59.88 280 ASP A O 1
ATOM 2289 N N . ARG A 1 281 ? 5.731 17.543 14.034 1.00 55.88 281 ARG A N 1
ATOM 2290 C CA . ARG A 1 281 ? 4.280 17.763 14.195 1.00 55.88 281 ARG A CA 1
ATOM 2291 C C . ARG A 1 281 ? 3.658 16.950 15.328 1.00 55.88 281 ARG A C 1
ATOM 2293 O O . ARG A 1 281 ? 2.541 17.257 15.741 1.00 55.88 281 ARG A O 1
ATOM 2300 N N . LEU A 1 282 ? 4.346 15.918 15.812 1.00 50.03 282 LEU A N 1
ATOM 2301 C CA . LEU A 1 282 ? 3.902 15.089 16.934 1.00 50.03 282 LEU A CA 1
ATOM 2302 C C . LEU A 1 282 ? 4.396 15.626 18.288 1.00 50.03 282 LEU A C 1
ATOM 2304 O O . LEU A 1 282 ? 3.702 15.436 19.285 1.00 50.03 282 LEU A O 1
ATOM 2308 N N . LEU A 1 283 ? 5.541 16.316 18.318 1.00 48.69 283 LEU A N 1
ATOM 2309 C CA . LEU A 1 283 ? 6.136 16.902 19.526 1.00 48.69 283 LEU A CA 1
ATOM 2310 C C . LEU A 1 283 ? 5.361 18.092 20.146 1.00 48.69 283 LEU A C 1
ATOM 2312 O O . LEU A 1 283 ? 5.116 18.036 21.348 1.00 48.69 283 LEU A O 1
ATOM 2316 N N . PRO A 1 284 ? 4.874 19.110 19.404 1.00 43.25 284 PRO A N 1
ATOM 2317 C CA . PRO A 1 284 ? 4.279 20.311 20.010 1.00 43.25 284 PRO A CA 1
ATOM 2318 C C . PRO A 1 284 ? 2.883 20.098 20.616 1.00 43.25 284 PRO A C 1
ATOM 2320 O O . PRO A 1 284 ? 2.297 21.031 21.142 1.00 43.25 284 PRO A O 1
ATOM 2323 N N . ARG A 1 285 ? 2.309 18.887 20.546 1.00 46.28 285 ARG A N 1
ATOM 2324 C CA . ARG A 1 285 ? 0.969 18.593 21.095 1.00 46.28 285 ARG A CA 1
ATOM 2325 C C . ARG A 1 285 ? 0.995 17.704 22.345 1.00 46.28 285 ARG A C 1
ATOM 2327 O O . ARG A 1 285 ? -0.051 17.203 22.746 1.00 46.28 285 ARG A O 1
ATOM 2334 N N . GLN A 1 286 ? 2.170 17.463 22.935 1.00 43.28 286 GLN A N 1
ATOM 2335 C CA . GLN A 1 286 ? 2.267 16.887 24.285 1.00 43.28 286 GLN A CA 1
ATOM 2336 C C . GLN A 1 286 ? 2.201 17.956 25.393 1.00 43.28 286 GLN A C 1
ATOM 2338 O O . GLN A 1 286 ? 2.031 17.568 26.541 1.00 43.28 286 GLN A O 1
ATOM 2343 N N . GLU A 1 287 ? 2.291 19.254 25.068 1.00 41.53 287 GLU A N 1
ATOM 2344 C CA . GLU A 1 287 ? 2.265 20.353 26.056 1.00 41.53 287 GLU A CA 1
ATOM 2345 C C . GLU A 1 287 ? 0.891 21.042 26.223 1.00 41.53 287 GLU A C 1
ATOM 2347 O O . GLU A 1 287 ? 0.711 21.789 27.176 1.00 41.53 287 GLU A O 1
ATOM 2352 N N . GLU A 1 288 ? -0.107 20.767 25.368 1.00 41.75 288 GLU A N 1
ATOM 2353 C CA . GLU A 1 288 ? -1.449 21.399 25.438 1.00 41.75 288 GLU A CA 1
ATOM 2354 C C . GLU A 1 288 ? -2.603 20.444 25.838 1.00 41.75 288 GLU A C 1
ATOM 2356 O O . GLU A 1 288 ? -3.756 20.645 25.446 1.00 41.75 288 GLU A O 1
ATOM 2361 N N . LEU A 1 289 ? -2.332 19.375 26.594 1.00 37.34 289 LEU A N 1
ATOM 2362 C CA . LEU A 1 289 ? -3.352 18.445 27.121 1.00 37.34 289 LEU A CA 1
ATOM 2363 C C . LEU A 1 289 ? -2.928 17.852 28.463 1.00 37.34 289 LEU A C 1
ATOM 2365 O O . LEU A 1 289 ? -3.829 17.652 29.308 1.00 37.34 289 LEU A O 1
#

Sequence (289 aa):
MIDSGPPDNKKLRSLLPACYRTELDDLVPPSVGDITCVEKELDLQRLSHIFDWLWVAGRPMPPRPLHYQLLLNREIFVTERMDMHLVWTTGRIFLKPIPRFLLEPCFWKTYLSCDKTCKSMQGCSKECKSQSLRKRAIGFLFSYTALILHESDYYIARDKHLLPSGGLNKIYYFSRRPLLRGYMANWNQYGTFFQDNFGWLASATVYVAIVLAAMQVDLATKALANNDTFQSASHRFTVFSILGPLAASGLIILFFCYFFVDNWVVTLAYRKRRLRSIQDRLLPRQEEL